Protein AF-A0A1W9NZI3-F1 (afdb_monomer_lite)

Foldseek 3Di:
DPPPLVVLLVLLCVLLDVLLVLVLVCLQPAAAEEEEQEAPQLCVVLLVVSVCVNNPPAEDEDAPPVLLVVLLVVCVVPVPVSVVVDPPLLNVQSPVDDPLRHGDLVNVLVSVVVSVVPDDPSHYYYYHDPPQALVRLVVVVVVLVVCVVVVHAYEYEYEDEDVVVSLQQLQQWWADPPPRDIDGQFDDDPVQWDADPVVRDIFGADPVPRHTTDRDPVSHPDPSSVVSNVRSVVNLVVNQVVQVPDPRLRYYYDYDYQKAFPVPDPDPCLQFDWTWDWDADPVRDIDIDIDFDWDDDPNTIITGTDSSNSSSVVSNRVSVSVD

Sequence (323 aa):
MVRPLQENVYSIKKKAGLAYKKLNLHLQTHRIFIFFLTKKMAGKSTYIQYLMETFPKKFINLSFGETVRNLQEEICLNKNKAVRKWSRELITDLEKSSVSNLLSLPSVKTIFKNLLVDLPPDKSVLFDGIPRKLNQIPLVIKKSHQLGNQGYRVIFLEIDVANEILDARLESRRICPKCGFTDNILTPVLENISFNNKTKEFYLVCPKCGIPLIRKMGDQLSPAIYKRRQEFEKIAKELKKRVCKEQSSKITYIRMRTDIPVNKFQENQESLNLITEYSKDKKGRISAKKKPQTATWQGKPVYSLNAPTATARIIQKLAATIF

InterPro domains:
  IPR027417 P-loop containing nucleoside triphosphate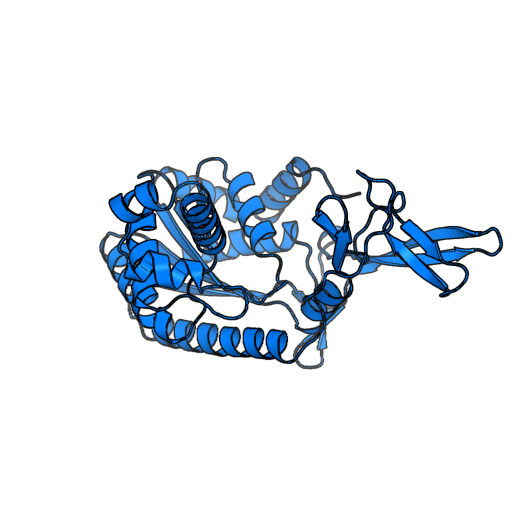 hydrolase [G3DSA:3.40.50.300] (33-272)
  IPR027417 P-loop containing nucleoside triphosphate hydrolase [SSF52540] (42-239)

Secondary structure (DSSP, 8-state):
----HHHHHHHHHHHHTHHHHHHHHHHHH--EEEEEEE-TTS-HHHHHHHHHHHSTTTEEEEEHHHHHHHHHHHHHH-HHHHHHHS-HHHHHHHHH--SSS---HHHHHHHHHHHHHT--TT-EEEEES---SGGGHHHHHHHHHHHHHTT-EEEEEEEE--HHHHHHHHHTEEE-TTT--EEETTS--GGGEEEETTTTEEEEB-TTT-SBPEE-TT-S--HHHHHHHHHHHHHHHHHHHHHHH---TTEEEEEEESEEEGGG--S-GGGBPEEEEEEE-TT--EEEEEEEPEEEETTEEEEEBPHHHHHHHHHHHHHHHH-

Radius of gyration: 21.4 Å; chains: 1; bounding box: 45×56×65 Å

Organism: NCBI:txid1968527

Structure (mmCIF, N/CA/C/O backbone):
data_AF-A0A1W9NZI3-F1
#
_entry.id   AF-A0A1W9NZI3-F1
#
loop_
_atom_site.group_PDB
_atom_site.id
_atom_site.type_symbol
_atom_site.label_atom_id
_atom_site.label_alt_id
_atom_site.label_comp_id
_atom_site.label_asym_id
_atom_site.label_entity_id
_atom_site.label_seq_id
_atom_site.pdbx_PDB_ins_code
_atom_site.Cartn_x
_atom_site.Cartn_y
_atom_site.Cartn_z
_atom_site.occupancy
_atom_site.B_iso_or_equiv
_atom_site.auth_seq_id
_atom_site.auth_comp_id
_atom_site.auth_asym_id
_atom_site.auth_atom_id
_atom_site.pdbx_PDB_model_num
ATOM 1 N N . MET A 1 1 ? 0.411 -9.920 -20.855 1.00 43.44 1 MET A N 1
ATOM 2 C CA . MET A 1 1 ? -0.922 -10.271 -20.332 1.00 43.44 1 MET A CA 1
ATOM 3 C C . MET A 1 1 ? -1.008 -9.897 -18.866 1.00 43.44 1 MET A C 1
ATOM 5 O O . MET A 1 1 ? -0.474 -10.603 -18.016 1.00 43.44 1 MET A O 1
ATOM 9 N N . VAL A 1 2 ? -1.618 -8.745 -18.591 1.00 51.03 2 VAL A N 1
ATOM 10 C CA . VAL A 1 2 ? -2.195 -8.453 -17.277 1.00 51.03 2 VAL A CA 1
ATOM 11 C C . VAL A 1 2 ? -3.415 -9.364 -17.175 1.00 51.03 2 VAL A C 1
ATOM 13 O O . VAL A 1 2 ? -4.283 -9.279 -18.039 1.00 51.03 2 VAL A O 1
ATOM 16 N N . ARG A 1 3 ? -3.457 -10.280 -16.201 1.00 61.00 3 ARG A N 1
ATOM 17 C CA . ARG A 1 3 ? -4.664 -11.090 -15.981 1.00 61.00 3 ARG A CA 1
ATOM 18 C C . ARG A 1 3 ? -5.839 -10.142 -15.701 1.00 61.00 3 ARG A C 1
ATOM 20 O O . ARG A 1 3 ? -5.639 -9.218 -14.901 1.00 61.00 3 ARG A O 1
ATOM 27 N N . PRO A 1 4 ? -7.020 -10.336 -16.314 1.00 78.38 4 PRO A N 1
ATOM 28 C CA . PRO A 1 4 ? -8.232 -9.608 -15.963 1.00 78.38 4 PRO A CA 1
ATOM 29 C C . PRO A 1 4 ? -8.424 -9.519 -14.444 1.00 78.38 4 PRO A C 1
ATOM 31 O O . PRO A 1 4 ? -8.116 -10.455 -13.704 1.00 78.38 4 PRO A O 1
ATOM 34 N N . LEU A 1 5 ? -8.942 -8.387 -13.957 1.00 84.44 5 LEU A N 1
ATOM 35 C CA . LEU A 1 5 ? -9.152 -8.147 -12.523 1.00 84.44 5 LEU A CA 1
ATOM 36 C C . LEU A 1 5 ? -9.918 -9.299 -11.846 1.00 84.44 5 LEU A C 1
ATOM 38 O O . LEU A 1 5 ? -9.555 -9.721 -10.749 1.00 84.44 5 LEU A O 1
ATOM 42 N N . GLN A 1 6 ? -10.913 -9.858 -12.536 1.00 88.38 6 GLN A N 1
ATOM 43 C CA . GLN A 1 6 ? -11.716 -10.987 -12.063 1.00 88.38 6 GLN A CA 1
ATOM 44 C C . GLN A 1 6 ? -10.891 -12.266 -11.846 1.00 88.38 6 GLN A C 1
ATOM 46 O O . GLN A 1 6 ? -11.046 -12.922 -10.816 1.00 88.38 6 GLN A O 1
ATOM 51 N N . GLU A 1 7 ? -9.959 -12.593 -12.747 1.00 89.31 7 GLU A N 1
ATOM 52 C CA . GLU A 1 7 ? -9.059 -13.743 -12.580 1.00 89.31 7 GLU A CA 1
ATOM 53 C C . GLU A 1 7 ? -8.136 -13.565 -11.372 1.00 89.31 7 GLU A C 1
ATOM 55 O O . GLU A 1 7 ? -7.900 -14.510 -10.614 1.00 89.31 7 GLU A O 1
ATOM 60 N N . ASN A 1 8 ? -7.637 -12.343 -11.151 1.00 92.94 8 ASN A N 1
ATOM 61 C CA . ASN A 1 8 ? -6.825 -12.038 -9.975 1.00 92.94 8 ASN A CA 1
ATOM 62 C C . ASN A 1 8 ? -7.635 -12.217 -8.688 1.00 92.94 8 ASN A C 1
ATOM 64 O O . ASN A 1 8 ? -7.145 -12.846 -7.754 1.00 92.94 8 ASN A O 1
ATOM 68 N N . VAL A 1 9 ? -8.881 -11.735 -8.647 1.00 95.69 9 VAL A N 1
ATOM 69 C CA . VAL A 1 9 ? -9.784 -11.916 -7.498 1.00 95.69 9 VAL A CA 1
ATOM 70 C C . VAL A 1 9 ? -10.069 -13.396 -7.241 1.00 95.69 9 VAL A C 1
ATOM 72 O O . VAL A 1 9 ? -9.985 -13.844 -6.096 1.00 95.69 9 VAL A O 1
ATOM 75 N N . TYR A 1 10 ? -10.353 -14.179 -8.283 1.00 95.19 10 TYR A N 1
ATOM 76 C CA . TYR A 1 10 ? -10.542 -15.624 -8.154 1.00 95.19 10 TYR A CA 1
ATOM 77 C C . TYR A 1 10 ? -9.288 -16.309 -7.585 1.00 95.19 10 TYR A C 1
ATOM 79 O O . TYR A 1 10 ? -9.371 -17.061 -6.610 1.00 95.19 10 TYR A O 1
ATOM 87 N N . SER A 1 11 ? -8.111 -15.986 -8.131 1.00 94.69 11 SER A N 1
ATOM 88 C CA . SER A 1 11 ? -6.819 -16.502 -7.662 1.00 94.69 11 SER A CA 1
ATOM 89 C C . SER A 1 11 ? -6.547 -16.139 -6.198 1.00 94.69 11 SER A C 1
ATOM 91 O O . SER A 1 11 ? -6.149 -17.002 -5.413 1.00 94.69 11 SER A O 1
ATOM 93 N N . ILE A 1 12 ? -6.838 -14.897 -5.789 1.00 97.31 12 ILE A N 1
ATOM 94 C CA . ILE A 1 12 ? -6.718 -14.442 -4.395 1.00 97.31 12 ILE A CA 1
ATOM 95 C C . ILE A 1 12 ? -7.600 -15.288 -3.477 1.00 97.31 12 ILE A C 1
ATOM 97 O O . ILE A 1 12 ? -7.102 -15.817 -2.483 1.00 97.31 12 ILE A O 1
ATOM 101 N N . LYS A 1 13 ? -8.889 -15.448 -3.808 1.00 97.56 13 LYS A N 1
ATOM 102 C CA . LYS A 1 13 ? -9.838 -16.238 -3.003 1.00 97.56 13 LYS A CA 1
ATOM 103 C C . LYS A 1 13 ? -9.376 -17.687 -2.864 1.00 97.56 13 LYS A C 1
ATOM 105 O O . LYS A 1 13 ? -9.366 -18.215 -1.752 1.00 97.56 13 LYS A O 1
ATOM 110 N N . LYS A 1 14 ? -8.930 -18.303 -3.965 1.00 96.38 14 LYS A N 1
ATOM 111 C CA . LYS A 1 14 ? -8.412 -19.679 -3.984 1.00 96.38 14 LYS A CA 1
ATOM 112 C C . LYS A 1 14 ? -7.184 -19.835 -3.084 1.00 96.38 14 LYS A C 1
ATOM 114 O O . LYS A 1 14 ? -7.168 -20.723 -2.239 1.00 96.38 14 LYS A O 1
ATOM 119 N N . LYS A 1 15 ? -6.188 -18.951 -3.214 1.00 95.56 15 LYS A N 1
ATOM 120 C CA . LYS A 1 15 ? -4.952 -18.992 -2.407 1.00 95.56 15 LYS A CA 1
ATOM 121 C C . LYS A 1 15 ? -5.196 -18.672 -0.929 1.00 95.56 15 LYS A C 1
ATOM 123 O O . LYS A 1 15 ? -4.549 -19.248 -0.060 1.00 95.56 15 LYS A O 1
ATOM 128 N N . ALA A 1 16 ? -6.122 -17.763 -0.624 1.00 97.12 16 ALA A N 1
ATOM 129 C CA . ALA A 1 16 ? -6.478 -17.429 0.754 1.00 97.12 16 ALA A CA 1
ATOM 130 C C . ALA A 1 16 ? -7.288 -18.545 1.441 1.00 97.12 16 ALA A C 1
ATOM 132 O O . ALA A 1 16 ? -7.194 -18.709 2.658 1.00 97.12 16 ALA A O 1
ATOM 133 N N . GLY A 1 17 ? -8.067 -19.322 0.682 1.00 97.44 17 GLY A N 1
ATOM 134 C CA . GLY A 1 17 ? -8.738 -20.531 1.157 1.00 97.44 17 GLY A CA 1
ATOM 135 C C . GLY A 1 17 ? -9.649 -20.284 2.363 1.00 97.44 17 GLY A C 1
ATOM 136 O O . GLY A 1 17 ? -10.523 -19.413 2.343 1.00 97.44 17 GLY A O 1
ATOM 137 N N . LEU A 1 18 ? -9.446 -21.048 3.441 1.00 97.88 18 LEU A N 1
ATOM 138 C CA . LEU A 1 18 ? -10.253 -20.942 4.663 1.00 97.88 18 LEU A CA 1
ATOM 139 C C . LEU A 1 18 ? -10.169 -19.550 5.311 1.00 97.88 18 LEU A C 1
ATOM 141 O O . LEU A 1 18 ? -11.161 -19.080 5.866 1.00 97.88 18 LEU A O 1
ATOM 145 N N . ALA A 1 19 ? -9.029 -18.862 5.198 1.00 98.31 19 ALA A N 1
ATOM 146 C CA . ALA A 1 19 ? -8.880 -17.511 5.732 1.00 98.31 19 ALA A CA 1
ATOM 147 C C . ALA A 1 19 ? -9.834 -16.518 5.055 1.00 98.31 19 ALA A C 1
ATOM 149 O O . ALA A 1 19 ? -10.440 -15.694 5.738 1.00 98.31 19 ALA A O 1
ATOM 150 N N . TYR A 1 20 ? -10.024 -16.635 3.733 1.00 98.31 20 TYR A N 1
ATOM 151 C CA . TYR A 1 20 ? -11.015 -15.836 3.009 1.00 98.31 20 TYR A CA 1
ATOM 152 C C . TYR A 1 20 ? -12.428 -16.114 3.524 1.00 98.31 20 TYR A C 1
ATOM 154 O O . TYR A 1 20 ? -13.147 -15.169 3.833 1.00 98.31 20 TYR A O 1
ATOM 162 N N . LYS A 1 21 ? -12.807 -17.390 3.675 1.00 98.06 21 LYS A N 1
ATOM 163 C CA . LYS A 1 21 ? -14.139 -17.775 4.172 1.00 98.06 21 LYS A CA 1
ATOM 164 C C . LYS A 1 21 ? -14.414 -17.198 5.566 1.00 98.06 21 LYS A C 1
ATOM 166 O O . LYS A 1 21 ? -15.439 -16.549 5.758 1.00 98.06 21 LYS A O 1
ATOM 171 N N . LYS A 1 22 ? -13.475 -17.373 6.506 1.00 97.88 22 LYS A N 1
ATOM 172 C CA . LYS A 1 22 ? -13.583 -16.850 7.879 1.00 97.88 22 LYS A CA 1
ATOM 173 C C . LYS A 1 22 ? -13.705 -15.327 7.899 1.00 97.88 22 LYS A C 1
ATOM 175 O O . LYS A 1 22 ? -14.618 -14.787 8.519 1.00 97.88 22 LYS A O 1
ATOM 180 N N . LEU A 1 23 ? -12.817 -14.632 7.184 1.00 97.62 23 LEU A N 1
ATOM 181 C CA . LEU A 1 23 ? -12.835 -13.172 7.139 1.00 97.62 23 LEU A CA 1
ATOM 182 C C . LEU A 1 23 ? -14.110 -12.644 6.464 1.00 97.62 23 LEU A C 1
ATOM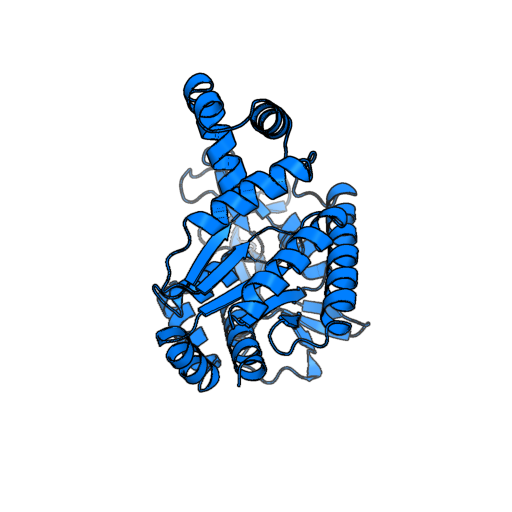 184 O O . LEU A 1 23 ? -14.714 -11.706 6.970 1.00 97.62 23 LEU A O 1
ATOM 188 N N . ASN A 1 24 ? -14.560 -13.268 5.371 1.00 97.00 24 ASN A N 1
ATOM 189 C CA . ASN A 1 24 ? -15.781 -12.872 4.668 1.00 97.00 24 ASN A CA 1
ATOM 190 C C . ASN A 1 24 ? -17.029 -12.996 5.550 1.00 97.00 24 ASN A C 1
ATOM 192 O O . ASN A 1 24 ? -17.894 -12.125 5.486 1.00 97.00 24 ASN A O 1
ATOM 196 N N . LEU A 1 25 ? -17.118 -14.058 6.362 1.00 96.50 25 LEU A N 1
ATOM 197 C CA . LEU A 1 25 ? -18.209 -14.253 7.318 1.00 96.50 25 LEU A CA 1
ATOM 198 C C . LEU A 1 25 ? -18.174 -13.191 8.423 1.00 96.50 25 LEU A C 1
ATOM 200 O O . LEU A 1 25 ? -19.188 -12.568 8.714 1.00 96.50 25 LEU A O 1
ATOM 204 N N . HIS A 1 26 ? -16.999 -12.926 8.993 1.00 95.75 26 HIS A N 1
ATOM 205 C CA . HIS A 1 26 ? -16.851 -11.910 10.035 1.00 95.75 26 HIS A CA 1
ATOM 206 C C . HIS A 1 26 ? -17.208 -10.504 9.546 1.00 95.75 26 HIS A C 1
ATOM 208 O O . HIS A 1 26 ? -17.913 -9.783 10.242 1.00 95.75 26 HIS A O 1
ATOM 214 N N . LEU A 1 27 ? -16.828 -10.145 8.316 1.00 96.38 27 LEU A N 1
ATOM 215 C CA . LEU A 1 27 ? -17.190 -8.867 7.688 1.00 96.38 27 LEU A CA 1
ATOM 216 C C . LEU A 1 27 ? -18.695 -8.723 7.371 1.00 96.38 27 LEU A C 1
ATOM 218 O O . LEU A 1 27 ? -19.112 -7.680 6.867 1.00 96.38 27 LEU A O 1
ATOM 222 N N . GLN A 1 28 ? -19.528 -9.745 7.609 1.00 94.38 28 GLN A N 1
ATOM 223 C CA . GLN A 1 28 ? -20.987 -9.595 7.531 1.00 94.38 28 GLN A CA 1
ATOM 224 C C . GLN A 1 28 ? -21.559 -8.880 8.754 1.00 94.38 28 GLN A C 1
ATOM 226 O O . GLN A 1 28 ? -22.520 -8.135 8.616 1.00 94.38 28 GLN A O 1
ATOM 231 N N . THR A 1 29 ? -20.967 -9.101 9.928 1.00 92.62 29 THR A N 1
ATOM 232 C CA . THR A 1 29 ? -21.515 -8.658 11.221 1.00 92.62 29 THR A CA 1
ATOM 233 C C . THR A 1 29 ? -20.556 -7.781 12.017 1.00 92.62 29 THR A C 1
ATOM 235 O O . THR A 1 29 ? -20.956 -7.167 13.000 1.00 92.62 29 THR A O 1
ATOM 238 N N . HIS A 1 30 ? -19.292 -7.699 11.603 1.00 94.44 30 HIS A N 1
ATOM 239 C CA . HIS A 1 30 ? -18.250 -6.966 12.307 1.00 94.44 30 HIS A CA 1
ATOM 240 C C . HIS A 1 30 ? -17.502 -6.023 11.373 1.00 94.44 30 HIS A C 1
ATOM 242 O O . HIS A 1 30 ? -17.302 -6.288 10.185 1.00 94.44 30 HIS A O 1
ATOM 248 N N . ARG A 1 31 ? -17.019 -4.928 11.959 1.00 94.31 31 ARG A N 1
ATOM 249 C CA . ARG A 1 31 ? -16.188 -3.939 11.279 1.00 94.31 31 ARG A CA 1
ATOM 250 C C . ARG A 1 31 ? -14.761 -4.014 11.773 1.00 94.31 31 ARG A C 1
ATOM 252 O O . ARG A 1 31 ? -14.505 -4.129 12.974 1.00 94.31 31 ARG A O 1
ATOM 259 N N . ILE A 1 32 ? -13.841 -3.850 10.836 1.00 96.81 32 ILE A N 1
ATOM 260 C CA . ILE A 1 32 ? -12.419 -3.723 11.120 1.00 96.81 32 ILE A CA 1
ATOM 261 C C . ILE A 1 32 ? -11.869 -2.441 10.498 1.00 96.81 32 ILE A C 1
ATOM 263 O O . ILE A 1 32 ? -12.327 -1.976 9.452 1.00 96.81 32 ILE A O 1
ATOM 267 N N . PHE A 1 33 ? -10.870 -1.869 11.155 1.00 97.31 33 PHE A N 1
ATOM 268 C CA . PHE A 1 33 ? -10.214 -0.634 10.750 1.00 97.31 33 PHE A CA 1
ATOM 269 C C . PHE A 1 33 ? -8.746 -0.935 10.476 1.00 97.31 33 PHE A C 1
ATOM 271 O O . PHE A 1 33 ? -8.029 -1.353 11.379 1.00 97.31 33 PHE A O 1
ATOM 278 N N . ILE A 1 34 ? -8.289 -0.746 9.239 1.00 97.81 34 ILE A N 1
ATOM 279 C CA . ILE A 1 34 ? -6.939 -1.125 8.817 1.00 97.81 34 ILE A CA 1
ATOM 280 C C . ILE A 1 34 ? -6.163 0.110 8.365 1.00 97.81 34 ILE A C 1
ATOM 282 O O . ILE A 1 34 ? -6.475 0.706 7.338 1.00 97.81 34 ILE A O 1
ATOM 286 N N . PHE A 1 35 ? -5.107 0.468 9.088 1.00 97.31 35 PHE A N 1
ATOM 287 C CA . PHE A 1 35 ? -4.132 1.473 8.671 1.00 97.31 35 PHE A CA 1
ATOM 288 C C . PHE A 1 35 ? -3.057 0.830 7.801 1.00 97.31 35 PHE A C 1
ATOM 290 O O . PHE A 1 35 ? -2.222 0.072 8.292 1.00 97.31 35 PHE A O 1
ATOM 297 N N . PHE A 1 36 ? -3.049 1.147 6.506 1.00 96.69 36 PHE A N 1
ATOM 298 C CA . PHE A 1 36 ? -2.020 0.639 5.601 1.00 96.69 36 PHE A CA 1
ATOM 299 C C . PHE A 1 36 ? -0.739 1.464 5.694 1.00 96.69 36 PHE A C 1
ATOM 301 O O . PHE A 1 36 ? -0.698 2.633 5.284 1.00 96.69 36 PHE A O 1
ATOM 308 N N . LEU A 1 37 ? 0.332 0.809 6.126 1.00 95.81 37 LEU A N 1
ATOM 309 C CA . LEU A 1 37 ? 1.670 1.364 6.254 1.00 95.81 37 LEU A CA 1
ATOM 310 C C . LEU A 1 37 ? 2.553 0.767 5.156 1.00 95.81 37 LEU A C 1
ATOM 312 O O . LEU A 1 37 ? 2.858 -0.420 5.154 1.00 95.81 37 LEU A O 1
ATOM 316 N N . THR A 1 38 ? 2.967 1.580 4.188 1.00 92.88 38 THR A N 1
ATOM 317 C CA . THR A 1 38 ? 3.803 1.099 3.082 1.00 92.88 38 THR A CA 1
ATOM 318 C C . THR A 1 38 ? 4.844 2.136 2.683 1.00 92.88 38 THR A C 1
ATOM 320 O O . THR A 1 38 ? 4.516 3.323 2.582 1.00 92.88 38 THR A O 1
ATOM 323 N N . LYS A 1 39 ? 6.052 1.697 2.321 1.00 91.31 39 LYS A N 1
ATOM 324 C CA . LYS A 1 39 ? 7.037 2.557 1.644 1.00 91.31 39 LYS A CA 1
ATOM 325 C C . LYS A 1 39 ? 6.493 3.070 0.298 1.00 91.31 39 LYS A C 1
ATOM 327 O O . LYS A 1 39 ? 5.655 2.429 -0.345 1.00 91.31 39 LYS A O 1
ATOM 332 N N . LYS A 1 40 ? 6.997 4.220 -0.177 1.00 85.62 40 LYS A N 1
ATOM 333 C CA . LYS A 1 40 ? 6.715 4.718 -1.543 1.00 85.62 40 LYS A CA 1
ATOM 334 C C . LYS A 1 40 ? 7.090 3.618 -2.559 1.00 85.62 40 LYS A C 1
ATOM 336 O O . LYS A 1 40 ? 8.161 3.038 -2.432 1.00 85.62 40 LYS A O 1
ATOM 341 N N . MET A 1 41 ? 6.231 3.370 -3.556 1.00 86.38 41 MET A N 1
ATOM 342 C CA . MET A 1 41 ? 6.351 2.316 -4.597 1.00 86.38 41 MET A CA 1
ATOM 343 C C . MET A 1 41 ? 6.064 0.863 -4.168 1.00 86.38 41 MET A C 1
ATOM 345 O O . MET A 1 41 ? 6.195 -0.061 -4.973 1.00 86.38 41 MET A O 1
ATOM 349 N N . ALA A 1 42 ? 5.578 0.630 -2.946 1.00 89.81 42 ALA A N 1
ATOM 350 C CA . ALA A 1 42 ? 5.263 -0.724 -2.479 1.00 89.81 42 ALA A CA 1
ATOM 351 C C . ALA A 1 42 ? 4.023 -1.372 -3.134 1.00 89.81 42 ALA A C 1
ATOM 353 O O . ALA A 1 42 ? 3.829 -2.576 -2.987 1.00 89.81 42 ALA A O 1
ATOM 354 N N . GLY A 1 43 ? 3.205 -0.614 -3.878 1.00 86.25 43 GLY A N 1
ATOM 355 C CA . GLY A 1 43 ? 1.984 -1.131 -4.520 1.00 86.25 43 GLY A CA 1
ATOM 356 C C . GLY A 1 43 ? 0.726 -1.036 -3.650 1.00 86.25 43 GLY A C 1
ATOM 357 O O . GLY A 1 43 ? -0.220 -1.789 -3.841 1.00 86.25 43 GLY A O 1
ATOM 358 N N . LYS A 1 44 ? 0.700 -0.104 -2.691 1.00 91.12 44 LYS A N 1
ATOM 359 C CA . LYS A 1 44 ? -0.402 0.087 -1.738 1.00 91.12 44 LYS A CA 1
ATOM 360 C C . LYS A 1 44 ? -1.799 0.095 -2.369 1.00 91.12 44 LYS A C 1
ATOM 362 O O . LYS A 1 44 ? -2.654 -0.674 -1.943 1.00 91.12 44 LYS A O 1
ATOM 367 N N . SER A 1 45 ? -2.017 0.949 -3.370 1.00 90.19 45 SER A N 1
ATOM 368 C CA . SER A 1 45 ? -3.319 1.091 -4.034 1.00 90.19 45 SER A CA 1
ATOM 369 C C . SER A 1 45 ? -3.778 -0.220 -4.671 1.00 90.19 45 SER A C 1
ATOM 371 O O . SER A 1 45 ? -4.958 -0.534 -4.623 1.00 90.19 45 SER A O 1
ATOM 373 N N . THR A 1 46 ? -2.843 -1.024 -5.185 1.00 91.88 46 THR A N 1
ATOM 374 C CA . THR A 1 46 ? -3.129 -2.347 -5.747 1.00 91.88 46 THR A CA 1
ATOM 375 C C . THR A 1 46 ? -3.654 -3.311 -4.685 1.00 91.88 46 THR A C 1
ATOM 377 O O . THR A 1 46 ? -4.652 -3.981 -4.921 1.00 91.88 46 THR A O 1
ATOM 380 N N . TYR A 1 47 ? -3.040 -3.362 -3.497 1.00 95.19 47 TYR A N 1
ATOM 381 C CA . TYR A 1 47 ? -3.527 -4.221 -2.407 1.00 95.19 47 TYR A CA 1
ATOM 382 C C . TYR A 1 47 ? -4.897 -3.780 -1.889 1.00 95.19 47 TYR A C 1
ATOM 384 O O . TYR A 1 47 ? -5.756 -4.620 -1.638 1.00 95.19 47 TYR A O 1
ATOM 392 N N . ILE A 1 48 ? -5.108 -2.468 -1.753 1.00 95.75 48 ILE A N 1
ATOM 393 C CA . ILE A 1 48 ? -6.398 -1.902 -1.343 1.00 95.75 48 ILE A CA 1
ATOM 394 C C . ILE A 1 48 ? -7.482 -2.264 -2.360 1.00 95.75 48 ILE A C 1
ATOM 396 O O . ILE A 1 48 ? -8.523 -2.785 -1.967 1.00 95.75 48 ILE A O 1
ATOM 400 N N . GLN A 1 49 ? -7.216 -2.059 -3.653 1.00 95.50 49 GLN A N 1
ATOM 401 C CA . GLN A 1 49 ? -8.142 -2.420 -4.722 1.00 95.50 49 GLN A CA 1
ATOM 402 C C . GLN A 1 49 ? -8.465 -3.913 -4.672 1.00 95.50 49 GLN A C 1
ATOM 404 O O . GLN A 1 49 ? -9.630 -4.282 -4.606 1.00 95.50 49 GLN A O 1
ATOM 409 N N . TYR A 1 50 ? -7.456 -4.784 -4.614 1.00 97.00 50 TYR A N 1
ATOM 410 C CA . TYR A 1 50 ? -7.706 -6.219 -4.545 1.00 97.00 50 TYR A CA 1
ATOM 411 C C . TYR A 1 50 ? -8.498 -6.643 -3.311 1.00 97.00 50 TYR A C 1
ATOM 413 O O . TYR A 1 50 ? -9.335 -7.533 -3.431 1.00 97.00 50 TYR A O 1
ATOM 421 N N . LEU A 1 51 ? -8.297 -6.024 -2.146 1.00 96.94 51 LEU A N 1
ATOM 422 C CA . LEU A 1 51 ? -9.130 -6.302 -0.974 1.00 96.94 51 LEU A CA 1
ATOM 423 C C . LEU A 1 51 ? -10.580 -5.860 -1.185 1.00 96.94 51 LEU A C 1
ATOM 425 O O . LEU A 1 51 ? -11.488 -6.635 -0.895 1.00 96.94 51 LEU A O 1
ATOM 429 N N . MET A 1 52 ? -10.802 -4.658 -1.716 1.00 96.56 52 MET A N 1
ATOM 430 C CA . MET A 1 52 ? -12.150 -4.151 -1.993 1.00 96.56 52 MET A CA 1
ATOM 431 C C . MET A 1 52 ? -12.895 -5.018 -3.017 1.00 96.56 52 MET A C 1
ATOM 433 O O . MET A 1 52 ? -14.071 -5.308 -2.826 1.00 96.56 52 MET A O 1
ATOM 437 N N . GLU A 1 53 ? -12.203 -5.488 -4.054 1.00 96.75 53 GLU A N 1
ATOM 438 C CA . GLU A 1 53 ? -12.766 -6.364 -5.091 1.00 96.75 53 GLU A CA 1
ATOM 439 C C . GLU A 1 53 ? -12.952 -7.810 -4.602 1.00 96.75 53 GLU A C 1
ATOM 441 O O . GLU A 1 53 ? -13.886 -8.512 -4.989 1.00 96.75 53 GLU A O 1
ATOM 446 N N . THR A 1 54 ? -12.077 -8.281 -3.708 1.00 97.62 54 THR A N 1
ATOM 447 C CA . THR A 1 54 ? -12.196 -9.618 -3.105 1.00 97.62 54 THR A CA 1
ATOM 448 C C . THR A 1 54 ? -13.361 -9.696 -2.118 1.00 97.62 54 THR A C 1
ATOM 450 O O . THR A 1 54 ? -14.022 -10.739 -2.044 1.00 97.62 54 THR A O 1
ATOM 453 N N . PHE A 1 55 ? -13.646 -8.596 -1.412 1.00 96.81 55 PHE A N 1
ATOM 454 C CA . PHE A 1 55 ? -14.775 -8.443 -0.489 1.00 96.81 55 PHE A CA 1
ATOM 455 C C . PHE A 1 55 ? -15.683 -7.274 -0.920 1.00 96.81 55 PHE A C 1
ATOM 457 O O . PHE A 1 55 ? -15.696 -6.223 -0.262 1.00 96.81 55 PHE A O 1
ATOM 464 N N . PRO A 1 56 ? -16.458 -7.436 -2.012 1.00 94.31 56 PRO A N 1
ATOM 465 C CA . PRO A 1 56 ? -17.278 -6.364 -2.561 1.00 94.31 56 PRO A CA 1
ATOM 466 C C . PRO A 1 56 ? -18.203 -5.752 -1.513 1.00 94.31 56 PRO A C 1
ATOM 468 O O . PRO A 1 56 ? -18.832 -6.463 -0.729 1.00 94.31 56 PRO A O 1
ATOM 471 N N . LYS A 1 57 ? -18.297 -4.419 -1.513 1.00 92.88 57 LYS A N 1
ATOM 472 C CA . LYS A 1 57 ? -19.141 -3.615 -0.607 1.00 92.88 57 LYS A CA 1
ATOM 473 C C . LYS A 1 57 ? -18.786 -3.698 0.889 1.00 92.88 57 LYS A C 1
ATOM 475 O O . LYS A 1 57 ? -19.405 -2.979 1.665 1.00 92.88 57 LYS A O 1
ATOM 480 N N . LYS A 1 58 ? -17.787 -4.491 1.305 1.00 96.31 58 LYS A N 1
ATOM 481 C CA . LYS A 1 58 ? -17.395 -4.640 2.724 1.00 96.31 58 LYS A CA 1
ATOM 482 C C . LYS A 1 58 ? -16.376 -3.624 3.212 1.00 96.31 58 LYS A C 1
ATOM 484 O O . LYS A 1 58 ? -16.349 -3.314 4.401 1.00 96.31 58 LYS A O 1
ATOM 489 N N . PHE A 1 59 ? -15.553 -3.105 2.307 1.00 96.62 59 PHE A N 1
ATOM 490 C CA . PHE A 1 59 ? -14.538 -2.107 2.619 1.00 96.62 59 PHE A CA 1
ATOM 491 C C . PHE A 1 59 ? -14.818 -0.778 1.929 1.00 96.62 59 PHE A C 1
ATOM 493 O O . PHE A 1 59 ? -15.289 -0.738 0.792 1.00 96.62 59 PHE A O 1
ATOM 500 N N . ILE A 1 60 ? -14.444 0.303 2.605 1.00 95.44 60 ILE A N 1
ATOM 501 C CA . ILE A 1 60 ? -14.217 1.614 1.999 1.00 95.44 60 ILE A CA 1
ATOM 502 C C . ILE A 1 60 ? -12.755 2.005 2.159 1.00 95.44 60 ILE A C 1
ATOM 504 O O . ILE A 1 60 ? -12.132 1.721 3.183 1.00 95.44 60 ILE A O 1
ATOM 508 N N . ASN A 1 61 ? -12.210 2.667 1.143 1.00 95.62 61 ASN A N 1
ATOM 509 C CA . ASN A 1 61 ? -10.884 3.258 1.205 1.00 95.62 61 ASN A CA 1
ATOM 510 C C . ASN A 1 61 ? -10.998 4.737 1.573 1.00 95.62 61 ASN A C 1
ATOM 512 O O . ASN A 1 61 ? -11.554 5.522 0.811 1.00 95.62 61 ASN A O 1
ATOM 516 N N . LEU A 1 62 ? -10.430 5.120 2.711 1.00 94.56 62 LEU A N 1
ATOM 517 C CA . LEU A 1 62 ? -10.227 6.517 3.068 1.00 94.56 62 LEU A CA 1
ATOM 518 C C . LEU A 1 62 ? -8.815 6.936 2.668 1.00 94.56 62 LEU A C 1
ATOM 520 O O . LEU A 1 62 ? -7.876 6.843 3.466 1.00 94.56 62 LEU A O 1
ATOM 524 N N . SER A 1 63 ? -8.664 7.407 1.427 1.00 92.31 63 SER A N 1
ATOM 525 C CA . SER A 1 63 ? -7.395 7.957 0.954 1.00 92.31 63 SER A CA 1
ATOM 526 C C . SER A 1 63 ? -7.249 9.418 1.352 1.00 92.31 63 SER A C 1
ATOM 528 O O . SER A 1 63 ? -7.853 10.325 0.778 1.00 92.31 63 SER A O 1
ATOM 530 N N . PHE A 1 64 ? -6.373 9.659 2.324 1.00 90.69 64 PHE A N 1
ATOM 531 C CA . PHE A 1 64 ? -6.040 10.998 2.792 1.00 90.69 64 PHE A CA 1
ATOM 532 C C . PHE A 1 64 ? -5.410 11.840 1.674 1.00 90.69 64 PHE A C 1
ATOM 534 O O . PHE A 1 64 ? -5.667 13.032 1.560 1.00 90.69 64 PHE A O 1
ATOM 541 N N . GLY A 1 65 ? -4.595 11.215 0.817 1.00 88.25 65 GLY A N 1
ATOM 542 C CA . GLY A 1 65 ? -3.963 11.904 -0.309 1.00 88.25 65 GLY A CA 1
ATOM 543 C C . GLY A 1 65 ? -4.959 12.345 -1.380 1.00 88.25 65 GLY A C 1
ATOM 544 O O . GLY A 1 65 ? -4.803 13.422 -1.940 1.00 88.25 65 GLY A O 1
ATOM 545 N N . GLU A 1 66 ? -5.969 11.525 -1.660 1.00 89.44 66 GLU A N 1
ATOM 546 C CA . GLU A 1 66 ? -7.051 11.878 -2.582 1.00 89.44 66 GLU A CA 1
ATOM 547 C C . GLU A 1 66 ? -7.960 12.950 -1.993 1.00 89.44 66 GLU A C 1
ATOM 549 O O . GLU A 1 66 ? -8.209 13.949 -2.651 1.00 89.44 66 GLU A O 1
ATOM 554 N N . THR A 1 67 ? -8.326 12.813 -0.716 1.00 90.81 67 THR A N 1
ATOM 555 C CA . THR A 1 67 ? -9.113 13.824 0.006 1.00 90.81 67 THR A CA 1
ATOM 556 C C . THR A 1 67 ? -8.458 15.202 -0.075 1.00 90.81 67 THR A C 1
ATOM 558 O O . THR A 1 67 ? -9.118 16.179 -0.403 1.00 90.81 67 THR A O 1
ATOM 561 N N . VAL A 1 68 ? -7.147 15.286 0.178 1.00 91.00 68 VAL A N 1
ATOM 562 C CA . VAL A 1 68 ? -6.406 16.552 0.085 1.00 91.00 68 VAL A CA 1
ATOM 563 C C . VAL A 1 68 ? -6.448 17.129 -1.330 1.00 91.00 68 VAL A C 1
ATOM 565 O O . VAL A 1 68 ? -6.696 18.320 -1.468 1.00 91.00 68 VAL A O 1
ATOM 568 N N . ARG A 1 69 ? -6.258 16.308 -2.371 1.00 89.75 69 ARG A N 1
ATOM 569 C CA . ARG A 1 69 ? -6.320 16.779 -3.765 1.00 89.75 69 ARG A CA 1
ATOM 570 C C . ARG A 1 69 ? -7.708 17.283 -4.141 1.00 89.75 69 ARG A C 1
ATOM 572 O O . ARG A 1 69 ? -7.809 18.372 -4.684 1.00 89.75 69 ARG A O 1
ATOM 579 N N . ASN A 1 70 ? -8.758 16.552 -3.777 1.00 90.25 70 ASN A N 1
ATOM 580 C CA . ASN A 1 70 ? -10.135 16.955 -4.063 1.00 90.25 70 ASN A CA 1
ATOM 581 C C . ASN A 1 70 ? -10.479 18.277 -3.359 1.00 90.25 70 ASN A C 1
ATOM 583 O O . ASN A 1 70 ? -11.137 19.133 -3.939 1.00 90.25 70 ASN A O 1
ATOM 587 N N . LEU A 1 71 ? -9.992 18.474 -2.127 1.00 90.62 71 LEU A N 1
ATOM 588 C CA . LEU A 1 71 ? -10.141 19.747 -1.418 1.00 90.62 71 LEU A CA 1
ATOM 589 C C . LEU A 1 71 ? -9.352 20.880 -2.088 1.00 90.62 71 LEU A C 1
ATOM 591 O O . LEU A 1 71 ? -9.861 21.992 -2.181 1.00 90.62 71 LEU A O 1
ATOM 595 N N . GLN A 1 72 ? -8.131 20.620 -2.563 1.00 90.62 72 GLN A N 1
ATOM 596 C CA . GLN A 1 72 ? -7.351 21.605 -3.322 1.00 90.62 72 GLN A CA 1
ATOM 597 C C . GLN A 1 72 ? -8.065 21.999 -4.624 1.00 90.62 72 GLN A C 1
ATOM 599 O O . GLN A 1 72 ? -8.167 23.184 -4.922 1.00 90.62 72 GLN A O 1
ATOM 604 N N . GLU A 1 73 ? -8.619 21.032 -5.357 1.00 90.38 73 GLU A N 1
ATOM 605 C CA . GLU A 1 73 ? -9.419 21.278 -6.562 1.00 90.38 73 GLU A CA 1
ATOM 606 C C . GLU A 1 73 ? -10.696 22.078 -6.250 1.00 90.38 73 GLU A C 1
ATOM 608 O O . GLU A 1 73 ? -10.990 23.049 -6.945 1.00 90.38 73 GLU A O 1
ATOM 613 N N . GLU A 1 74 ? -11.416 21.750 -5.168 1.00 88.75 74 GLU A N 1
ATOM 614 C CA . GLU A 1 74 ? -12.589 22.512 -4.702 1.00 88.75 74 GLU A CA 1
ATOM 615 C C . GLU A 1 74 ? -12.230 23.978 -4.402 1.00 88.75 74 GLU A C 1
ATOM 617 O O . GLU A 1 74 ? -12.962 24.890 -4.793 1.00 88.75 74 GLU A O 1
ATOM 622 N N . ILE A 1 75 ? -11.083 24.214 -3.753 1.00 89.25 75 ILE A N 1
ATOM 623 C CA . ILE A 1 75 ? -10.574 25.561 -3.456 1.00 89.25 75 ILE A CA 1
ATOM 624 C C . ILE A 1 75 ? -10.238 26.318 -4.747 1.00 89.25 75 ILE A C 1
ATOM 626 O O . ILE A 1 75 ? -10.603 27.488 -4.865 1.00 89.25 75 ILE A O 1
ATOM 630 N N . CYS A 1 76 ? -9.585 25.667 -5.715 1.00 88.19 76 CYS A N 1
ATOM 631 C CA . CYS A 1 76 ? -9.258 26.274 -7.007 1.00 88.19 76 CYS A CA 1
ATOM 632 C C . CYS A 1 76 ? -10.510 26.656 -7.808 1.00 88.19 76 CYS A C 1
ATOM 634 O O . CYS A 1 76 ? -10.522 27.705 -8.446 1.00 88.19 76 CYS A O 1
ATOM 636 N N . LEU A 1 77 ? -11.559 25.828 -7.768 1.00 91.00 77 LEU A N 1
ATOM 637 C CA . LEU A 1 77 ? -12.804 26.074 -8.499 1.00 91.00 77 LEU A CA 1
ATOM 638 C C . LEU A 1 77 ? -13.681 27.141 -7.834 1.00 91.00 77 LEU A C 1
ATOM 640 O O . LEU A 1 77 ? -14.277 27.964 -8.525 1.00 91.00 77 LEU A O 1
ATOM 644 N N . ASN A 1 78 ? -13.810 27.122 -6.502 1.00 89.81 78 ASN A N 1
ATOM 645 C CA . ASN A 1 78 ? -14.636 28.088 -5.778 1.00 89.81 78 ASN A CA 1
ATOM 646 C C . ASN A 1 78 ? -14.162 28.296 -4.332 1.00 89.81 78 ASN A C 1
ATOM 648 O O . ASN A 1 78 ? -14.720 27.755 -3.369 1.00 89.81 78 ASN A O 1
ATOM 652 N N . LYS A 1 79 ? -13.163 29.167 -4.172 1.00 86.19 79 LYS A N 1
ATOM 653 C CA . LYS A 1 79 ? -12.584 29.516 -2.868 1.00 86.19 79 LYS A CA 1
ATOM 654 C C . LYS A 1 79 ? -13.622 30.033 -1.863 1.00 86.19 79 LYS A C 1
ATOM 656 O O . LYS A 1 79 ? -13.576 29.652 -0.697 1.00 86.19 79 LYS A O 1
ATOM 661 N N . ASN A 1 80 ? -14.599 30.832 -2.298 1.00 85.88 80 ASN A N 1
ATOM 662 C CA . ASN A 1 80 ? -15.636 31.379 -1.412 1.00 85.88 80 ASN A CA 1
ATOM 663 C C . ASN A 1 80 ? -16.528 30.284 -0.813 1.00 85.88 80 ASN A C 1
ATOM 665 O O . ASN A 1 80 ? -16.855 30.331 0.374 1.00 85.88 80 ASN A O 1
ATOM 669 N N . LYS A 1 81 ? -16.888 29.271 -1.608 1.00 85.44 81 LYS A N 1
ATOM 670 C CA . LYS A 1 81 ? -17.621 28.096 -1.121 1.00 85.44 81 LYS A CA 1
ATOM 671 C C . LYS A 1 81 ? -16.778 27.285 -0.135 1.00 85.44 81 LYS A C 1
ATOM 673 O O . LYS A 1 81 ? -17.289 26.895 0.913 1.00 85.44 81 LYS A O 1
ATOM 678 N N . ALA A 1 82 ? -15.490 27.095 -0.426 1.00 80.19 82 ALA A N 1
ATOM 679 C CA . ALA A 1 82 ? -14.581 26.368 0.457 1.00 80.19 82 ALA A CA 1
ATOM 680 C C . ALA A 1 82 ? -14.417 27.059 1.824 1.00 80.19 82 ALA A C 1
ATOM 682 O O . ALA A 1 82 ? -14.496 26.383 2.845 1.00 80.19 82 ALA A O 1
ATOM 683 N N . VAL A 1 83 ? -14.277 28.392 1.868 1.00 83.69 83 VAL A N 1
ATOM 684 C CA . VAL A 1 83 ? -14.157 29.177 3.121 1.00 83.69 83 VAL A CA 1
ATOM 685 C C . VAL A 1 83 ? -15.412 29.087 3.997 1.00 83.69 83 VAL A C 1
ATOM 687 O O . VAL A 1 83 ? -15.313 29.180 5.216 1.00 83.69 83 VAL A O 1
ATOM 690 N N . ARG A 1 84 ? -16.598 28.866 3.413 1.00 85.06 84 ARG A N 1
ATOM 691 C CA . ARG A 1 84 ? -17.827 28.630 4.195 1.00 85.06 84 ARG A CA 1
ATOM 692 C C . ARG A 1 84 ? -17.829 27.272 4.900 1.00 85.06 84 ARG A C 1
ATOM 694 O O . ARG A 1 84 ? -18.493 27.120 5.917 1.00 85.06 84 ARG A O 1
ATOM 701 N N . LYS A 1 85 ? -17.117 26.286 4.350 1.00 86.31 85 LYS A N 1
ATOM 702 C CA . LYS A 1 85 ? -17.076 24.904 4.853 1.00 86.31 85 LYS A CA 1
ATOM 703 C C . LYS A 1 85 ? -15.846 24.623 5.721 1.00 86.31 85 LYS A C 1
ATOM 705 O O . LYS A 1 85 ? -15.907 23.799 6.630 1.00 86.31 85 LYS A O 1
ATOM 710 N N . TRP A 1 86 ? -14.732 25.289 5.438 1.00 89.31 86 TRP A N 1
ATOM 711 C CA . TRP A 1 86 ? -13.415 25.012 6.002 1.00 89.31 86 TRP A CA 1
ATOM 712 C C . TRP A 1 86 ? -12.772 26.283 6.555 1.00 89.31 86 TRP A C 1
ATOM 714 O O . TRP A 1 86 ? -12.959 27.370 6.014 1.00 89.31 86 TRP A O 1
ATOM 724 N N . SER A 1 87 ? -11.968 26.149 7.614 1.00 89.81 87 SER A N 1
ATOM 725 C CA . SER A 1 87 ? -11.289 27.304 8.210 1.00 89.81 87 SER A CA 1
ATOM 726 C C . SER A 1 87 ? -10.251 27.913 7.258 1.00 89.81 87 SER A C 1
ATOM 728 O O . SER A 1 87 ? -9.670 27.222 6.412 1.00 89.81 87 SER A O 1
ATOM 730 N N . ARG A 1 88 ? -9.984 29.216 7.410 1.00 88.75 88 ARG A N 1
ATOM 731 C CA . ARG A 1 88 ? -9.000 29.934 6.582 1.00 88.75 88 ARG A CA 1
ATOM 732 C C . ARG A 1 88 ? -7.589 29.367 6.747 1.00 88.75 88 ARG A C 1
ATOM 734 O O . ARG A 1 88 ? -6.834 29.324 5.776 1.00 88.75 88 ARG A O 1
ATOM 741 N N . GLU A 1 89 ? -7.243 28.890 7.942 1.00 91.12 89 GLU A N 1
ATOM 742 C CA . GLU A 1 89 ? -5.944 28.271 8.224 1.00 91.12 89 GLU A CA 1
ATOM 743 C C . GLU A 1 89 ? -5.784 26.964 7.448 1.00 91.12 89 GLU A C 1
ATOM 745 O O . GLU A 1 89 ? -4.739 26.739 6.840 1.00 91.12 89 GLU A O 1
ATOM 750 N N . LEU A 1 90 ? -6.830 26.128 7.416 1.00 91.44 90 LEU A N 1
ATOM 751 C CA . LEU A 1 90 ? -6.821 24.882 6.653 1.00 91.44 90 LEU A CA 1
ATOM 752 C C . LEU A 1 90 ? -6.687 25.155 5.152 1.00 91.44 90 LEU A C 1
ATOM 754 O O . LEU A 1 90 ? -5.893 24.496 4.489 1.00 91.44 90 LEU A O 1
ATOM 758 N N . ILE A 1 91 ? -7.425 26.133 4.622 1.00 90.25 91 ILE A N 1
ATOM 759 C CA . ILE A 1 91 ? -7.339 26.520 3.205 1.00 90.25 91 ILE A CA 1
ATOM 760 C C . ILE A 1 91 ? -5.930 27.003 2.863 1.00 90.25 91 ILE A C 1
ATOM 762 O O . ILE A 1 91 ? -5.340 26.528 1.898 1.00 90.25 91 ILE A O 1
ATOM 766 N N . THR A 1 92 ? -5.354 27.870 3.696 1.00 91.50 92 THR A N 1
ATOM 767 C CA . THR A 1 92 ? -3.985 28.373 3.502 1.00 91.50 92 THR A CA 1
ATOM 768 C C . THR A 1 92 ? -2.956 27.239 3.530 1.00 91.50 92 THR A C 1
ATOM 770 O O . THR A 1 92 ? -2.025 27.215 2.725 1.00 91.50 92 THR A O 1
ATOM 773 N N . ASP A 1 93 ? -3.103 26.286 4.453 1.00 93.19 93 ASP A N 1
ATOM 774 C CA . ASP A 1 93 ? -2.220 25.120 4.541 1.00 93.19 93 ASP A CA 1
ATOM 775 C C . ASP A 1 93 ? -2.391 24.199 3.321 1.00 93.19 93 ASP A C 1
ATOM 777 O O . ASP A 1 93 ? -1.403 23.732 2.759 1.00 93.19 93 ASP A O 1
ATOM 781 N N . LEU A 1 94 ? -3.626 23.996 2.844 1.00 91.69 94 LEU A N 1
ATOM 782 C CA . LEU A 1 94 ? -3.924 23.231 1.629 1.00 91.69 94 LEU A CA 1
ATOM 783 C C . LEU A 1 94 ? -3.299 23.863 0.383 1.00 91.69 94 LEU A C 1
ATOM 785 O O . LEU A 1 94 ? -2.652 23.141 -0.375 1.00 91.69 94 LEU A O 1
ATOM 789 N N . GLU A 1 95 ? -3.417 25.178 0.199 1.00 89.50 95 GLU A N 1
ATOM 790 C CA . GLU A 1 95 ? -2.819 25.915 -0.928 1.00 89.50 95 GLU A CA 1
ATOM 791 C C . GLU A 1 95 ? -1.287 25.803 -0.943 1.00 89.50 95 GLU A C 1
ATOM 793 O O . GLU A 1 95 ? -0.678 25.651 -2.000 1.00 89.50 95 GLU A O 1
ATOM 798 N N . LYS A 1 96 ? -0.652 25.822 0.236 1.00 89.44 96 LYS A N 1
ATOM 799 C CA . LYS A 1 96 ? 0.809 25.692 0.380 1.00 89.44 96 LYS A CA 1
ATOM 800 C C . LYS A 1 96 ? 1.297 24.245 0.360 1.00 89.44 96 LYS A C 1
ATOM 802 O O . LYS A 1 96 ? 2.507 24.002 0.250 1.00 89.44 96 LYS A O 1
ATOM 807 N N . SER A 1 97 ? 0.399 23.281 0.541 1.00 86.62 97 SER A N 1
ATOM 808 C CA . SER A 1 97 ? 0.775 21.879 0.645 1.00 86.62 97 SER A CA 1
ATOM 809 C C . SER A 1 97 ? 1.104 21.280 -0.715 1.00 86.62 97 SER A C 1
ATOM 811 O O . SER A 1 97 ? 0.478 21.550 -1.737 1.00 86.62 97 SER A O 1
ATOM 813 N N . SER A 1 98 ? 2.111 20.421 -0.729 1.00 78.44 98 SER A N 1
ATOM 814 C CA . SER A 1 98 ? 2.591 19.761 -1.929 1.00 78.44 98 SER A CA 1
ATOM 815 C C . SER A 1 98 ? 3.145 18.382 -1.596 1.00 78.44 98 SER A C 1
ATOM 817 O O . SER A 1 98 ? 3.150 17.909 -0.455 1.00 78.44 98 SER A O 1
ATOM 819 N N . VAL A 1 99 ? 3.669 17.709 -2.619 1.00 70.00 99 VAL A N 1
ATOM 820 C CA . VAL A 1 99 ? 4.356 16.433 -2.436 1.00 70.00 99 VAL A CA 1
ATOM 821 C C . VAL A 1 99 ? 5.590 16.594 -1.535 1.00 70.00 99 VAL A C 1
ATOM 823 O O . VAL A 1 99 ? 5.940 15.629 -0.855 1.00 70.00 99 VAL A O 1
ATOM 826 N N . SER A 1 100 ? 6.258 17.753 -1.521 1.00 70.31 100 SER A N 1
ATOM 827 C CA . SER A 1 100 ? 7.422 18.056 -0.670 1.00 70.31 100 SER A CA 1
ATOM 828 C C . SER A 1 100 ? 7.050 18.760 0.638 1.00 70.31 100 SER A C 1
ATOM 830 O O . SER A 1 100 ? 7.716 18.522 1.644 1.00 70.31 100 SER A O 1
ATOM 832 N N . ASN A 1 101 ? 5.974 19.549 0.647 1.00 82.06 101 ASN A N 1
ATOM 833 C CA . ASN A 1 101 ? 5.477 20.259 1.820 1.00 82.06 101 ASN A CA 1
ATOM 834 C C . ASN A 1 101 ? 4.164 19.642 2.319 1.00 82.06 101 ASN A C 1
ATOM 836 O O . ASN A 1 101 ? 3.076 19.980 1.869 1.00 82.06 101 ASN A O 1
ATOM 840 N N . LEU A 1 102 ? 4.258 18.679 3.230 1.00 85.56 102 LEU A N 1
ATOM 841 C CA . LEU A 1 102 ? 3.079 18.016 3.789 1.00 85.56 102 LEU A CA 1
ATOM 842 C C . LEU A 1 102 ? 2.338 18.933 4.773 1.00 85.56 102 LEU A C 1
ATOM 844 O O . LEU A 1 102 ? 2.998 19.578 5.588 1.00 85.56 102 LEU A O 1
ATOM 848 N N . LEU A 1 103 ? 1.005 18.833 4.803 1.00 90.56 103 LEU A N 1
ATOM 849 C CA . LEU A 1 103 ? 0.117 19.549 5.730 1.00 90.56 103 LEU A CA 1
ATOM 850 C C . LEU A 1 103 ? 0.593 19.559 7.192 1.00 90.56 103 LEU A C 1
ATOM 852 O O . LEU A 1 103 ? 1.249 18.621 7.687 1.00 90.56 103 LEU A O 1
ATOM 856 N N . SER A 1 104 ? 0.210 20.624 7.890 1.00 92.06 104 SER A N 1
ATOM 857 C CA . SER A 1 104 ? 0.383 20.773 9.330 1.00 92.06 104 SER A CA 1
ATOM 858 C C . SER A 1 104 ? -0.446 19.741 10.112 1.00 92.06 104 SER A C 1
ATOM 860 O O . SER A 1 104 ? -1.432 19.180 9.625 1.00 92.06 104 SER A O 1
ATOM 862 N N . LEU A 1 105 ? -0.041 19.458 11.355 1.00 92.75 105 LEU A N 1
ATOM 863 C CA . LEU A 1 105 ? -0.769 18.520 12.216 1.00 92.75 105 LEU A CA 1
ATOM 864 C C . LEU A 1 105 ? -2.217 18.973 12.513 1.00 92.75 105 LEU A C 1
ATOM 866 O O . LEU A 1 105 ? -3.098 18.111 12.455 1.00 92.75 105 LEU A O 1
ATOM 870 N N . PRO A 1 106 ? -2.504 20.267 12.783 1.00 94.00 106 PRO A N 1
ATOM 871 C CA . PRO A 1 106 ? -3.877 20.750 12.943 1.00 94.00 106 PRO A CA 1
ATOM 872 C C . PRO A 1 106 ? -4.760 20.464 11.725 1.00 94.00 106 PRO A C 1
ATOM 874 O O . PRO A 1 106 ? -5.819 19.858 11.878 1.00 94.00 106 PRO A O 1
ATOM 877 N N . SER A 1 107 ? -4.294 20.784 10.514 1.00 94.06 107 SER A N 1
ATOM 878 C CA . SER A 1 107 ? -5.032 20.502 9.276 1.00 94.06 107 SER A CA 1
ATOM 879 C C . SER A 1 107 ? -5.278 19.013 9.079 1.00 94.06 107 SER A C 1
ATOM 881 O O . SER A 1 107 ? -6.389 18.596 8.750 1.00 94.06 107 SER A O 1
ATOM 883 N N . VAL A 1 108 ? -4.267 18.181 9.359 1.00 93.31 108 VAL A N 1
ATOM 884 C CA . VAL A 1 108 ? -4.413 16.723 9.290 1.00 93.31 108 VAL A CA 1
ATOM 885 C C . VAL A 1 108 ? -5.462 16.218 10.272 1.00 93.31 108 VAL A C 1
ATOM 887 O O . VAL A 1 108 ? -6.292 15.392 9.900 1.00 93.31 108 VAL A O 1
ATOM 890 N N . LYS A 1 109 ? -5.474 16.737 11.504 1.00 93.38 109 LYS A N 1
ATOM 891 C CA . LYS A 1 109 ? -6.482 16.402 12.516 1.00 93.38 109 LYS A CA 1
ATOM 892 C C . LYS A 1 109 ? -7.887 16.809 12.066 1.00 93.38 109 LYS A C 1
ATOM 894 O O . LYS A 1 109 ? -8.809 16.015 12.239 1.00 93.38 109 LYS A O 1
ATOM 899 N N . THR A 1 110 ? -8.050 17.994 11.479 1.00 93.31 110 THR A N 1
ATOM 900 C CA . THR A 1 110 ? -9.344 18.489 10.982 1.00 93.31 110 THR A CA 1
ATOM 901 C C . THR A 1 110 ? -9.875 17.634 9.837 1.00 93.31 110 THR A C 1
ATOM 903 O O . THR A 1 110 ? -11.008 17.161 9.909 1.00 93.31 110 THR A O 1
ATOM 906 N N . ILE A 1 111 ? -9.059 17.366 8.813 1.00 92.25 111 ILE A N 1
ATOM 907 C CA . ILE A 1 111 ? -9.460 16.507 7.689 1.00 92.25 111 ILE A CA 1
ATOM 908 C C . ILE A 1 111 ? -9.766 15.095 8.194 1.00 92.25 111 ILE A C 1
ATOM 910 O O . ILE A 1 111 ? -10.804 14.531 7.863 1.00 92.25 111 ILE A O 1
ATOM 914 N N . PHE A 1 112 ? -8.900 14.532 9.044 1.00 92.44 112 PHE A N 1
ATOM 915 C CA . PHE A 1 112 ? -9.089 13.180 9.561 1.00 92.44 112 PHE A CA 1
ATOM 916 C C . PHE A 1 112 ? -10.358 13.057 10.408 1.00 92.44 112 PHE A C 1
ATOM 918 O O . PHE A 1 112 ? -11.073 12.073 10.271 1.00 92.44 112 PHE A O 1
ATOM 925 N N . LYS A 1 113 ? -10.683 14.058 11.239 1.00 90.69 113 LYS A N 1
ATOM 926 C CA . LYS A 1 113 ? -11.940 14.080 11.998 1.00 90.69 113 LYS A CA 1
ATOM 927 C C . LYS A 1 113 ? -13.148 14.055 11.062 1.00 90.69 113 LYS A C 1
ATOM 929 O O . LYS A 1 113 ? -14.035 13.245 11.291 1.00 90.69 113 LYS A O 1
ATOM 934 N N . ASN A 1 114 ? -13.162 14.889 10.023 1.00 88.06 114 ASN A N 1
ATOM 935 C CA . ASN A 1 114 ? -14.286 14.950 9.086 1.00 88.06 114 ASN A CA 1
ATOM 936 C C . ASN A 1 114 ? -14.450 13.653 8.284 1.00 88.06 114 ASN A C 1
ATOM 938 O O . ASN A 1 114 ? -15.557 13.142 8.193 1.00 88.06 114 ASN A O 1
ATOM 942 N N . LEU A 1 115 ? -13.351 13.040 7.828 1.00 88.25 115 LEU A N 1
ATOM 943 C CA . LEU A 1 115 ? -13.395 11.736 7.147 1.00 88.25 115 LEU A CA 1
ATOM 944 C C . LEU A 1 115 ? -14.011 10.611 7.991 1.00 88.25 115 LEU A C 1
ATOM 946 O O . LEU A 1 115 ? -14.457 9.606 7.447 1.00 88.25 115 LEU A O 1
ATOM 950 N N . LEU A 1 116 ? -13.990 10.746 9.317 1.00 87.31 116 LEU A N 1
ATOM 951 C CA . LEU A 1 116 ? -14.531 9.748 10.232 1.00 87.31 116 LEU A CA 1
ATOM 952 C C . LEU A 1 116 ? -16.017 9.956 10.552 1.00 87.31 116 LEU A C 1
ATOM 954 O O . LEU A 1 116 ? -16.626 9.032 11.086 1.00 87.31 116 LEU A O 1
ATOM 958 N N . VAL A 1 117 ? -16.579 11.139 10.278 1.00 85.50 117 VAL A N 1
ATOM 959 C CA . VAL A 1 117 ? -17.999 11.445 10.534 1.00 85.50 117 VAL A CA 1
ATOM 960 C C . VAL A 1 117 ? -18.886 10.713 9.531 1.00 85.50 117 VAL A C 1
ATOM 962 O O . VAL A 1 117 ? -19.852 10.071 9.927 1.00 85.50 117 VAL A O 1
ATOM 965 N N . ASP A 1 118 ? -18.493 10.708 8.259 1.00 79.56 118 ASP A N 1
ATOM 966 C CA . ASP A 1 118 ? -19.301 10.174 7.155 1.00 79.56 118 ASP A CA 1
ATOM 967 C C . ASP A 1 118 ? -19.063 8.674 6.895 1.00 79.56 118 ASP A C 1
ATOM 969 O O . ASP A 1 118 ? -19.217 8.175 5.778 1.00 79.56 118 ASP A O 1
ATOM 973 N N . LEU A 1 119 ? -18.627 7.930 7.915 1.00 87.00 119 LEU A N 1
ATOM 974 C CA . LEU A 1 119 ? -18.330 6.508 7.770 1.00 87.00 119 LEU A CA 1
ATOM 975 C C . LEU A 1 119 ? -19.620 5.676 7.710 1.00 87.00 119 LEU A C 1
ATOM 977 O O . LEU A 1 119 ? -20.357 5.652 8.698 1.00 87.00 119 LEU A O 1
ATOM 981 N N . PRO A 1 120 ? -19.845 4.881 6.645 1.00 87.69 120 PRO A N 1
ATOM 982 C CA . PRO A 1 120 ? -20.969 3.954 6.589 1.00 87.69 120 PRO A CA 1
ATOM 983 C C . PRO A 1 120 ? -20.938 2.984 7.779 1.00 87.69 120 PRO A C 1
ATOM 985 O O . PRO A 1 120 ? -19.870 2.429 8.079 1.00 87.69 120 PRO A O 1
ATOM 988 N N . PRO A 1 121 ? -22.071 2.768 8.470 1.00 86.25 121 PRO A N 1
ATOM 989 C CA . PRO A 1 121 ? -22.113 1.998 9.709 1.00 86.25 121 PRO A CA 1
ATOM 990 C C . PRO A 1 121 ? -21.843 0.505 9.503 1.00 86.25 121 PRO A C 1
ATOM 992 O O . PRO A 1 121 ? -21.486 -0.168 10.456 1.00 86.25 121 PRO A O 1
ATOM 995 N N . ASP A 1 122 ? -21.963 -0.007 8.281 1.00 88.81 122 ASP A N 1
ATOM 996 C CA . ASP A 1 122 ? -21.844 -1.420 7.913 1.00 88.81 122 ASP A CA 1
ATOM 997 C C . ASP A 1 122 ? -20.498 -1.772 7.252 1.00 88.81 122 ASP A C 1
ATOM 999 O O . ASP A 1 122 ? -20.234 -2.936 6.948 1.00 88.81 122 ASP A O 1
ATOM 1003 N N . LYS A 1 123 ? -19.622 -0.781 7.028 1.00 94.06 123 LYS A N 1
ATOM 1004 C CA . LYS A 1 123 ? -18.374 -0.982 6.279 1.00 94.06 123 LYS A CA 1
ATOM 1005 C C . LYS A 1 123 ? -17.137 -0.933 7.156 1.00 94.06 123 LYS A C 1
ATOM 1007 O O . LYS A 1 123 ? -16.976 -0.079 8.035 1.00 94.06 123 LYS A O 1
ATOM 1012 N N . SER A 1 124 ? -16.225 -1.849 6.857 1.00 97.12 124 SER A N 1
ATOM 1013 C CA . SER A 1 124 ? -14.849 -1.810 7.332 1.00 97.12 124 SER A CA 1
ATOM 1014 C C . SER A 1 124 ? -14.062 -0.726 6.595 1.00 97.12 124 SER A C 1
ATOM 1016 O O . SER A 1 124 ? -14.380 -0.363 5.461 1.00 97.12 124 SER A O 1
ATOM 1018 N N . VAL A 1 125 ? -13.024 -0.194 7.235 1.00 97.25 125 VAL A N 1
ATOM 1019 C CA . VAL A 1 125 ? -12.322 1.004 6.758 1.00 97.25 125 VAL A CA 1
ATOM 1020 C C . VAL A 1 125 ? -10.858 0.693 6.497 1.00 97.25 125 VAL A C 1
ATOM 1022 O O . VAL A 1 125 ? -10.156 0.187 7.369 1.00 97.25 125 VAL A O 1
ATOM 1025 N N . LEU A 1 126 ? -10.385 1.031 5.302 1.00 97.50 126 LEU A N 1
ATOM 1026 C CA . LEU A 1 126 ? -8.980 0.988 4.918 1.00 97.50 126 LEU A CA 1
ATOM 1027 C C . LEU A 1 126 ? -8.457 2.427 4.928 1.00 97.50 126 LEU A C 1
ATOM 1029 O O . LEU A 1 126 ? -8.836 3.233 4.084 1.00 97.50 126 LEU A O 1
ATOM 1033 N N . PHE A 1 127 ? -7.603 2.775 5.886 1.00 96.06 127 PHE A N 1
ATOM 1034 C CA . PHE A 1 127 ? -6.971 4.088 5.927 1.00 96.06 127 PHE A CA 1
ATOM 1035 C C . PHE A 1 127 ? -5.735 4.111 5.033 1.00 96.06 127 PHE A C 1
ATOM 1037 O O . PHE A 1 127 ? -4.739 3.410 5.269 1.00 96.06 127 PHE A O 1
ATOM 1044 N N . ASP A 1 128 ? -5.774 4.978 4.024 1.00 93.31 128 ASP A N 1
ATOM 1045 C CA . ASP A 1 128 ? -4.671 5.219 3.115 1.00 93.31 128 ASP A CA 1
ATOM 1046 C C . ASP A 1 128 ? -4.016 6.586 3.335 1.00 93.31 128 ASP A C 1
ATOM 1048 O O . ASP A 1 128 ? -4.541 7.636 2.980 1.00 93.31 128 ASP A O 1
ATOM 1052 N N . GLY A 1 129 ? -2.782 6.565 3.838 1.00 89.06 129 GLY A N 1
ATOM 1053 C CA . GLY A 1 129 ? -1.884 7.710 3.738 1.00 89.06 129 GLY A CA 1
ATOM 1054 C C . GLY A 1 129 ? -1.819 8.540 5.008 1.00 89.06 129 GLY A C 1
ATOM 1055 O O . GLY A 1 129 ? -1.410 9.693 4.925 1.00 89.06 129 GLY A O 1
ATOM 1056 N N . ILE A 1 130 ? -2.172 7.947 6.148 1.00 92.56 130 ILE A N 1
ATOM 1057 C CA . ILE A 1 130 ? -1.931 8.462 7.493 1.00 92.56 130 ILE A CA 1
ATOM 1058 C C . ILE A 1 130 ? -1.479 7.295 8.397 1.00 92.56 130 ILE A C 1
ATOM 1060 O O . ILE A 1 130 ? -2.037 6.202 8.278 1.00 92.56 130 ILE A O 1
ATOM 1064 N N . PRO A 1 131 ? -0.479 7.484 9.276 1.00 93.75 131 PRO A N 1
ATOM 1065 C CA . PRO A 1 131 ? 0.375 8.667 9.403 1.00 93.75 131 PRO A CA 1
ATOM 1066 C C . PRO A 1 131 ? 1.469 8.753 8.316 1.00 93.75 131 PRO A C 1
ATOM 1068 O O . PRO A 1 131 ? 1.940 7.746 7.794 1.00 93.75 131 PRO A O 1
ATOM 1071 N N . ARG A 1 132 ? 1.880 9.984 7.983 1.00 90.44 132 ARG A N 1
ATOM 1072 C CA . ARG A 1 132 ? 3.004 10.342 7.087 1.00 90.44 132 ARG A CA 1
ATOM 1073 C C . ARG A 1 132 ? 4.156 11.061 7.791 1.00 90.44 132 ARG A C 1
ATOM 1075 O O . ARG A 1 132 ? 5.216 11.197 7.191 1.00 90.44 132 ARG A O 1
ATOM 1082 N N . LYS A 1 133 ? 3.942 11.546 9.017 1.00 91.50 133 LYS A N 1
ATOM 1083 C CA . LYS A 1 133 ? 4.948 12.203 9.869 1.00 91.50 133 LYS A CA 1
ATOM 1084 C C . LYS A 1 133 ? 4.925 11.575 11.259 1.00 91.50 133 LYS A C 1
ATOM 1086 O O . LYS A 1 133 ? 3.850 11.207 11.737 1.00 91.50 133 LYS A O 1
ATOM 1091 N N . LEU A 1 134 ? 6.071 11.531 11.939 1.00 93.06 134 LEU A N 1
ATOM 1092 C CA . LEU A 1 134 ? 6.160 11.049 13.326 1.00 93.06 134 LEU A CA 1
ATOM 1093 C C . LEU A 1 134 ? 5.177 11.745 14.282 1.00 93.06 134 LEU A C 1
ATOM 1095 O O . LEU A 1 134 ? 4.530 11.087 15.094 1.00 93.06 134 LEU A O 1
ATOM 1099 N N . ASN A 1 135 ? 4.982 13.058 14.142 1.00 93.62 135 ASN A N 1
ATOM 1100 C CA . ASN A 1 135 ? 4.067 13.825 14.996 1.00 93.62 135 ASN A CA 1
ATOM 1101 C C . ASN A 1 135 ? 2.571 13.490 14.800 1.00 93.62 135 ASN A C 1
ATOM 1103 O O . ASN A 1 135 ? 1.742 13.927 15.592 1.00 93.62 135 ASN A O 1
ATOM 1107 N N . GLN A 1 136 ? 2.209 12.699 13.783 1.00 95.25 136 GLN A N 1
ATOM 1108 C CA . GLN A 1 136 ? 0.840 12.213 13.569 1.00 95.25 136 GLN A CA 1
ATOM 1109 C C . GLN A 1 136 ? 0.558 10.899 14.312 1.00 95.25 136 GLN A C 1
ATOM 1111 O O . GLN A 1 136 ? -0.601 10.507 14.438 1.00 95.25 136 GLN A O 1
ATOM 1116 N N . ILE A 1 137 ? 1.585 10.215 14.826 1.00 95.38 137 ILE A N 1
ATOM 1117 C CA . ILE A 1 137 ? 1.421 8.945 15.546 1.00 95.38 137 ILE A CA 1
ATOM 1118 C C . ILE A 1 137 ? 0.493 9.082 16.761 1.00 95.38 137 ILE A C 1
ATOM 1120 O O . ILE A 1 137 ? -0.446 8.290 16.854 1.00 95.38 137 ILE A O 1
ATOM 1124 N N . PRO A 1 138 ? 0.656 10.082 17.655 1.00 94.56 138 PRO A N 1
ATOM 1125 C CA . PRO A 1 138 ? -0.245 10.236 18.797 1.00 94.56 138 PRO A CA 1
ATOM 1126 C C . PRO A 1 138 ? -1.714 10.397 18.385 1.00 94.56 138 PRO A C 1
ATOM 1128 O O . PRO A 1 138 ? -2.598 9.848 19.037 1.00 94.56 138 PRO A O 1
ATOM 1131 N N . LEU A 1 139 ? -1.980 11.101 17.276 1.00 94.50 139 LEU A N 1
ATOM 1132 C CA . LEU A 1 139 ? -3.329 11.277 16.731 1.00 94.50 139 LEU A CA 1
ATOM 1133 C C . LEU A 1 139 ? -3.942 9.934 16.312 1.00 94.50 139 LEU A C 1
ATOM 1135 O O . LEU A 1 139 ? -5.075 9.630 16.688 1.00 94.50 139 LEU A O 1
ATOM 1139 N N . VAL A 1 140 ? -3.198 9.132 15.547 1.00 95.25 140 VAL A N 1
ATOM 1140 C CA . VAL A 1 140 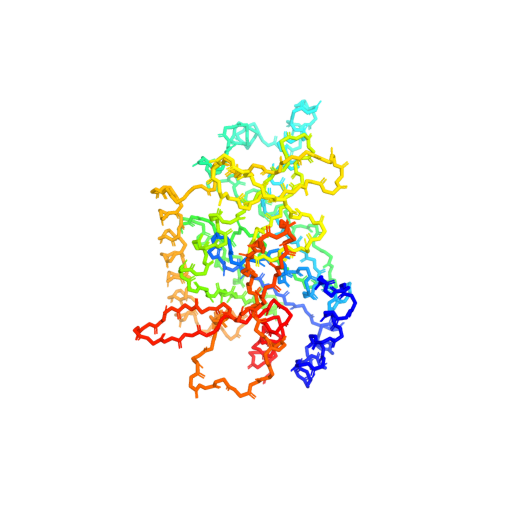? -3.688 7.847 15.032 1.00 95.25 140 VAL A CA 1
ATOM 1141 C C . VAL A 1 140 ? -3.857 6.824 16.157 1.00 95.25 140 VAL A C 1
ATOM 1143 O O . VAL A 1 140 ? -4.871 6.129 16.190 1.00 95.25 140 VAL A O 1
ATOM 1146 N N . ILE A 1 141 ? -2.933 6.775 17.122 1.00 94.94 141 ILE A N 1
ATOM 1147 C CA . ILE A 1 141 ? -3.050 5.913 18.308 1.00 94.94 141 ILE A CA 1
ATOM 1148 C C . ILE A 1 141 ? -4.271 6.309 19.143 1.00 94.94 141 ILE A C 1
ATOM 1150 O O . ILE A 1 141 ? -5.125 5.464 19.400 1.00 94.94 141 ILE A O 1
ATOM 1154 N N . LYS A 1 142 ? -4.444 7.600 19.468 1.00 93.69 142 LYS A N 1
ATOM 1155 C CA . LYS A 1 142 ? -5.626 8.080 20.203 1.00 93.69 142 LYS A CA 1
ATOM 1156 C C . LYS A 1 142 ? -6.928 7.672 19.512 1.00 93.69 142 LYS A C 1
ATOM 1158 O O . LYS A 1 142 ? -7.855 7.209 20.172 1.00 93.69 142 LYS A O 1
ATOM 1163 N N . LYS A 1 143 ? -7.008 7.818 18.184 1.00 93.50 143 LYS A N 1
ATOM 1164 C CA . LYS A 1 143 ? -8.198 7.404 17.430 1.00 93.50 143 LYS A CA 1
ATOM 1165 C C . LYS A 1 143 ? -8.395 5.888 17.441 1.00 93.50 143 LYS A C 1
ATOM 1167 O O . LYS A 1 143 ? -9.529 5.432 17.545 1.00 93.50 143 LYS A O 1
ATOM 1172 N N . SER A 1 144 ? -7.308 5.126 17.385 1.00 94.38 144 SER A N 1
ATOM 1173 C CA . SER A 1 144 ? -7.338 3.664 17.469 1.00 94.38 144 SER A CA 1
ATOM 1174 C C . SER A 1 144 ? -7.892 3.188 18.812 1.00 94.38 144 SER A C 1
ATOM 1176 O O . SER A 1 144 ? -8.733 2.299 18.820 1.00 94.38 144 SER A O 1
ATOM 1178 N N . HIS A 1 145 ? -7.530 3.832 19.928 1.00 93.62 145 HIS A N 1
ATOM 1179 C CA . HIS A 1 145 ? -8.138 3.542 21.234 1.00 93.62 145 HIS A CA 1
ATOM 1180 C C . HIS A 1 145 ? -9.630 3.850 21.269 1.00 93.62 145 HIS A C 1
ATOM 1182 O O . HIS A 1 145 ? -10.402 3.040 21.762 1.00 93.62 145 HIS A O 1
ATOM 1188 N N . GLN A 1 146 ? -10.059 4.984 20.710 1.00 93.25 146 GLN A N 1
ATOM 1189 C CA . GLN A 1 146 ? -11.488 5.308 20.652 1.00 93.25 146 GLN A CA 1
ATOM 1190 C C . GLN A 1 146 ? -12.283 4.236 19.898 1.00 93.25 146 GLN A C 1
ATOM 1192 O O . GLN A 1 146 ? -13.337 3.820 20.363 1.00 93.25 146 GLN A O 1
ATOM 1197 N N . LEU A 1 147 ? -11.763 3.769 18.760 1.00 92.62 147 LEU A N 1
ATOM 1198 C CA . LEU A 1 147 ? -12.387 2.696 17.981 1.00 92.62 147 LEU A CA 1
ATOM 1199 C C . LEU A 1 147 ? -12.334 1.351 18.724 1.00 92.62 147 LEU A C 1
ATOM 1201 O O . LEU A 1 147 ? -13.324 0.629 18.758 1.00 92.62 147 LEU A O 1
ATOM 1205 N N . GLY A 1 148 ? -11.205 1.033 19.360 1.00 92.50 148 GLY A N 1
ATOM 1206 C CA . GLY A 1 148 ? -11.037 -0.179 20.163 1.00 92.50 148 GLY A CA 1
ATOM 1207 C C . GLY A 1 148 ? -11.989 -0.246 21.358 1.00 92.50 148 GLY A C 1
ATOM 1208 O O . GLY A 1 148 ? -12.590 -1.290 21.598 1.00 92.50 148 GLY A O 1
ATOM 1209 N N . ASN A 1 149 ? -12.194 0.876 22.054 1.00 92.06 149 ASN A N 1
ATOM 1210 C CA . ASN A 1 149 ? -13.131 0.997 23.177 1.00 92.06 149 ASN A CA 1
ATOM 1211 C C . ASN A 1 149 ? -14.595 0.866 22.732 1.00 92.06 149 ASN A C 1
ATOM 1213 O O . ASN A 1 149 ? -15.436 0.445 23.515 1.00 92.06 149 ASN A O 1
ATOM 1217 N N . GLN A 1 150 ? -14.895 1.172 21.467 1.00 91.44 150 GLN A N 1
ATOM 1218 C CA . GLN A 1 150 ? -16.189 0.885 20.834 1.00 91.44 150 GLN A CA 1
ATOM 1219 C C . GLN A 1 150 ? -16.320 -0.589 20.394 1.00 91.44 150 GLN A C 1
ATOM 1221 O O . GLN A 1 150 ? -17.299 -0.963 19.758 1.00 91.44 150 GLN A O 1
ATOM 1226 N N . GLY A 1 151 ? -15.328 -1.432 20.701 1.00 91.25 151 GLY A N 1
ATOM 1227 C CA . GLY A 1 151 ? -15.318 -2.864 20.409 1.00 91.25 151 GLY A CA 1
ATOM 1228 C C . GLY A 1 151 ? -14.697 -3.247 19.062 1.00 91.25 151 GLY A C 1
ATOM 1229 O O . GLY A 1 151 ? -14.486 -4.444 18.819 1.00 91.25 151 GLY A O 1
ATOM 1230 N N . TYR A 1 152 ? -14.353 -2.272 18.212 1.00 94.38 152 TYR A N 1
ATOM 1231 C CA . TYR A 1 152 ? -13.818 -2.515 16.872 1.00 94.38 152 TYR A CA 1
ATOM 1232 C C . TYR A 1 152 ? -12.377 -3.031 16.894 1.00 94.38 152 TYR A C 1
ATOM 1234 O O . TYR A 1 152 ? -11.563 -2.640 17.728 1.00 94.38 152 TYR A O 1
ATOM 1242 N N . ARG A 1 153 ? -12.027 -3.883 15.923 1.00 95.50 153 ARG A N 1
ATOM 1243 C CA . ARG A 1 153 ? -10.630 -4.283 15.698 1.00 95.50 153 ARG A CA 1
ATOM 1244 C C . ARG A 1 153 ? -9.910 -3.206 14.890 1.00 95.50 153 ARG A C 1
ATOM 1246 O O . ARG A 1 153 ? -10.386 -2.815 13.822 1.00 95.50 153 ARG A O 1
ATOM 1253 N N . VAL A 1 154 ? -8.749 -2.772 15.370 1.00 97.00 154 VAL A N 1
ATOM 1254 C CA . VAL A 1 154 ? -7.880 -1.804 14.696 1.00 97.00 154 VAL A CA 1
ATOM 1255 C C . VAL A 1 154 ? -6.541 -2.456 14.377 1.00 97.00 154 VAL A C 1
ATOM 1257 O O . VAL A 1 154 ? -5.857 -2.970 15.255 1.00 97.00 154 VAL A O 1
ATOM 1260 N N . ILE A 1 155 ? -6.154 -2.443 13.107 1.00 97.56 155 ILE A N 1
ATOM 1261 C CA . ILE A 1 155 ? -4.989 -3.160 12.599 1.00 97.56 155 ILE A CA 1
ATOM 1262 C C . ILE A 1 155 ? -4.079 -2.177 11.872 1.00 97.56 155 ILE A C 1
ATOM 1264 O O . ILE A 1 155 ? -4.484 -1.518 10.921 1.00 97.56 155 ILE A O 1
ATOM 1268 N N . PHE A 1 156 ? -2.818 -2.111 12.272 1.00 97.69 156 PHE A N 1
ATOM 1269 C CA . PHE A 1 156 ? -1.760 -1.462 11.508 1.00 97.69 156 PHE A CA 1
ATOM 1270 C C . PHE A 1 156 ? -1.100 -2.511 10.621 1.00 97.69 156 PHE A C 1
ATOM 1272 O O . PHE A 1 156 ? -0.427 -3.406 11.124 1.00 97.69 156 PHE A O 1
ATOM 1279 N N . LEU A 1 157 ? -1.314 -2.425 9.310 1.00 97.50 157 LEU A N 1
ATOM 1280 C CA . LEU A 1 157 ? -0.787 -3.376 8.338 1.00 97.50 157 LEU A CA 1
ATOM 1281 C C . LEU A 1 157 ? 0.411 -2.771 7.604 1.00 97.50 157 LEU A C 1
ATOM 1283 O O . LEU A 1 157 ? 0.256 -1.967 6.684 1.00 97.50 157 LEU A O 1
ATOM 1287 N N . GLU A 1 158 ? 1.608 -3.180 8.011 1.00 97.06 158 GLU A N 1
ATOM 1288 C CA . GLU A 1 158 ? 2.866 -2.846 7.356 1.00 97.06 158 GLU A CA 1
ATOM 1289 C C . GLU A 1 158 ? 3.172 -3.827 6.224 1.00 97.06 158 GLU A C 1
ATOM 1291 O O . GLU A 1 158 ? 3.404 -5.015 6.459 1.00 97.06 158 GLU A O 1
ATOM 1296 N N . ILE A 1 159 ? 3.221 -3.310 4.995 1.00 95.44 159 ILE A N 1
ATOM 1297 C CA . ILE A 1 159 ? 3.682 -4.056 3.823 1.00 95.44 159 ILE A CA 1
ATOM 1298 C C . ILE A 1 159 ? 5.156 -3.737 3.589 1.00 95.44 159 ILE A C 1
ATOM 1300 O O . ILE A 1 159 ? 5.510 -2.642 3.138 1.00 95.44 159 ILE A O 1
ATOM 1304 N N . ASP A 1 160 ? 6.002 -4.718 3.880 1.00 93.56 160 ASP A N 1
ATOM 1305 C CA . ASP A 1 160 ? 7.445 -4.639 3.717 1.00 93.56 160 ASP A CA 1
ATOM 1306 C C . ASP A 1 160 ? 7.868 -5.223 2.361 1.00 93.56 160 ASP A C 1
ATOM 1308 O O . ASP A 1 160 ? 7.475 -6.324 1.956 1.00 93.56 160 ASP A O 1
ATOM 1312 N N . VAL A 1 161 ? 8.663 -4.442 1.641 1.00 92.62 161 VAL A N 1
ATOM 1313 C CA . VAL A 1 161 ? 9.164 -4.739 0.300 1.00 92.62 161 VAL A CA 1
ATOM 1314 C C . VAL A 1 161 ? 10.646 -4.389 0.299 1.00 92.62 161 VAL A C 1
ATOM 1316 O O . VAL A 1 161 ? 11.013 -3.305 0.766 1.00 92.62 161 VAL A O 1
ATOM 1319 N N . ALA A 1 162 ? 11.491 -5.275 -0.231 1.00 92.75 162 ALA A N 1
ATOM 1320 C CA . ALA A 1 162 ? 12.918 -5.003 -0.366 1.00 92.75 162 ALA A CA 1
ATOM 1321 C C . ALA A 1 162 ? 13.168 -3.690 -1.133 1.00 92.75 162 ALA A C 1
ATOM 1323 O O . ALA A 1 162 ? 12.505 -3.411 -2.136 1.00 92.75 162 ALA A O 1
ATOM 1324 N N . ASN A 1 163 ? 14.126 -2.882 -0.664 1.00 90.88 163 ASN A N 1
ATOM 1325 C CA . ASN A 1 163 ? 14.421 -1.578 -1.266 1.00 90.88 163 ASN A CA 1
ATOM 1326 C C . ASN A 1 163 ? 14.819 -1.715 -2.744 1.00 90.88 163 ASN A C 1
ATOM 1328 O O . ASN A 1 163 ? 14.309 -0.955 -3.555 1.00 90.88 163 ASN A O 1
ATOM 1332 N N . GLU A 1 164 ? 15.585 -2.749 -3.102 1.00 92.31 164 GLU A N 1
ATOM 1333 C CA . GLU A 1 164 ? 15.970 -3.057 -4.489 1.00 92.31 164 GLU A CA 1
ATOM 1334 C C . GLU A 1 164 ? 14.754 -3.207 -5.420 1.00 92.31 164 GLU A C 1
ATOM 1336 O O . GLU A 1 164 ? 14.738 -2.680 -6.530 1.00 92.31 164 GLU A O 1
ATOM 1341 N N . ILE A 1 165 ? 13.676 -3.851 -4.951 1.00 92.06 165 ILE A N 1
ATOM 1342 C CA . ILE A 1 165 ? 12.420 -3.970 -5.713 1.00 92.06 165 ILE A CA 1
ATOM 1343 C C . ILE A 1 165 ? 11.768 -2.594 -5.872 1.00 92.06 165 ILE A C 1
ATOM 1345 O O . ILE A 1 165 ? 11.243 -2.271 -6.939 1.00 92.06 165 ILE A O 1
ATOM 1349 N N . LEU A 1 166 ? 11.759 -1.787 -4.808 1.00 91.44 166 LEU A N 1
ATOM 1350 C CA . LEU A 1 166 ? 11.173 -0.446 -4.827 1.00 91.44 166 LEU A CA 1
ATOM 1351 C C . LEU A 1 166 ? 11.947 0.506 -5.747 1.00 91.44 166 LEU A C 1
ATOM 1353 O O . LEU A 1 166 ? 11.321 1.343 -6.396 1.00 91.44 166 LEU A O 1
ATOM 1357 N N . ASP A 1 167 ? 13.270 0.381 -5.793 1.00 91.19 167 ASP A N 1
ATOM 1358 C CA . ASP A 1 167 ? 14.167 1.162 -6.646 1.00 91.19 167 ASP A CA 1
ATOM 1359 C C . ASP A 1 167 ? 13.979 0.773 -8.105 1.00 91.19 167 ASP A C 1
ATOM 1361 O O . ASP A 1 167 ? 13.620 1.629 -8.914 1.00 91.19 167 ASP A O 1
ATOM 1365 N N . ALA A 1 168 ? 14.017 -0.529 -8.401 1.00 90.06 168 ALA A N 1
ATOM 1366 C CA . ALA A 1 168 ? 13.721 -1.045 -9.730 1.00 90.06 168 ALA A CA 1
ATOM 1367 C C . ALA A 1 168 ? 12.357 -0.551 -10.234 1.00 90.06 168 ALA A C 1
ATOM 1369 O O . ALA A 1 168 ? 12.258 -0.072 -11.361 1.00 90.06 168 ALA A O 1
ATOM 1370 N N . ARG A 1 169 ? 11.300 -0.594 -9.405 1.00 88.94 169 ARG A N 1
ATOM 1371 C CA . ARG A 1 169 ? 9.954 -0.084 -9.753 1.00 88.94 169 ARG A CA 1
ATOM 1372 C C . ARG A 1 169 ? 9.924 1.419 -10.015 1.00 88.94 169 ARG A C 1
ATOM 1374 O O . ARG A 1 169 ? 9.152 1.869 -10.860 1.00 88.94 169 ARG A O 1
ATOM 1381 N N . LEU A 1 170 ? 10.701 2.189 -9.262 1.00 88.62 170 LEU A N 1
ATOM 1382 C CA . LEU A 1 170 ? 10.760 3.637 -9.400 1.00 88.62 170 LEU A CA 1
ATOM 1383 C C . LEU A 1 170 ? 11.426 4.024 -10.728 1.00 88.62 170 LEU A C 1
ATOM 1385 O O . LEU A 1 170 ? 10.833 4.752 -11.519 1.00 88.62 170 LEU A O 1
ATOM 1389 N N . GLU A 1 171 ? 12.612 3.480 -10.995 1.00 88.38 171 GLU A N 1
ATOM 1390 C CA . GLU A 1 171 ? 13.420 3.790 -12.183 1.00 88.38 171 GLU A CA 1
ATOM 1391 C C . GLU A 1 171 ? 12.761 3.347 -13.492 1.00 88.38 171 GLU A C 1
ATOM 1393 O O . GLU A 1 171 ? 12.913 3.971 -14.548 1.00 88.38 171 GLU A O 1
ATOM 1398 N N . SER A 1 172 ? 11.998 2.260 -13.431 1.00 88.25 172 SER A N 1
ATOM 1399 C CA . SER A 1 172 ? 11.282 1.682 -14.569 1.00 88.25 172 SER A CA 1
ATOM 1400 C C . SER A 1 172 ? 9.930 2.335 -14.849 1.00 88.25 172 SER A C 1
ATOM 1402 O O . SER A 1 172 ? 9.314 2.050 -15.880 1.00 88.25 172 SER A O 1
ATOM 1404 N N . ARG A 1 173 ? 9.457 3.234 -13.978 1.00 89.00 173 ARG A N 1
ATOM 1405 C CA . ARG A 1 173 ? 8.180 3.914 -14.179 1.00 89.00 173 ARG A CA 1
ATOM 1406 C C . ARG A 1 173 ? 8.255 4.871 -15.365 1.00 89.00 173 ARG A C 1
ATOM 1408 O O . ARG A 1 173 ? 9.203 5.647 -15.522 1.00 89.00 173 ARG A O 1
ATOM 1415 N N . ARG A 1 174 ? 7.227 4.832 -16.203 1.00 90.38 174 ARG A N 1
ATOM 1416 C CA . ARG A 1 174 ? 7.050 5.712 -17.354 1.00 90.38 174 ARG A CA 1
ATOM 1417 C C . ARG A 1 174 ? 5.715 6.446 -17.266 1.00 90.38 174 ARG A C 1
ATOM 1419 O O . ARG A 1 174 ? 4.784 5.980 -16.608 1.00 90.38 174 ARG A O 1
ATOM 1426 N N . ILE A 1 175 ? 5.637 7.615 -17.892 1.00 91.69 175 ILE A N 1
ATOM 1427 C CA . ILE A 1 175 ? 4.430 8.436 -17.991 1.00 91.69 175 ILE A CA 1
ATOM 1428 C C . ILE A 1 175 ? 4.290 8.992 -19.408 1.00 91.69 175 ILE A C 1
ATOM 1430 O O . ILE A 1 175 ? 5.273 9.374 -20.038 1.00 91.69 175 ILE A O 1
ATOM 1434 N N . CYS A 1 176 ? 3.062 9.037 -19.909 1.00 92.25 176 CYS A N 1
ATOM 1435 C CA . CYS A 1 176 ? 2.730 9.714 -21.149 1.00 92.25 176 CYS A CA 1
ATOM 1436 C C . CYS A 1 176 ? 2.672 11.219 -20.872 1.00 92.25 176 CYS A C 1
ATOM 1438 O O . CYS A 1 176 ? 1.846 11.630 -20.053 1.00 92.25 176 CYS A O 1
ATOM 1440 N N . PRO A 1 177 ? 3.486 12.052 -21.542 1.00 92.94 177 PRO A N 1
ATOM 1441 C CA . PRO A 1 177 ? 3.463 13.494 -21.311 1.00 92.94 177 PRO A CA 1
ATOM 1442 C C . PRO A 1 177 ? 2.155 14.145 -21.786 1.00 92.94 177 PRO A C 1
ATOM 1444 O O . PRO A 1 177 ? 1.778 15.187 -21.268 1.00 92.94 177 PRO A O 1
ATOM 1447 N N . LYS A 1 178 ? 1.437 13.518 -22.731 1.00 93.25 178 LYS A N 1
ATOM 1448 C CA . LYS A 1 178 ? 0.187 14.048 -23.297 1.00 93.25 178 LYS A CA 1
ATOM 1449 C C . LYS A 1 178 ? -1.043 13.756 -22.437 1.00 93.25 178 LYS A C 1
ATOM 1451 O O . LYS A 1 178 ? -1.869 14.634 -22.243 1.00 93.25 178 LYS A O 1
ATOM 1456 N N . CYS A 1 179 ? -1.194 12.522 -21.952 1.00 91.56 179 CYS A N 1
ATOM 1457 C CA . CYS A 1 179 ? -2.419 12.089 -21.259 1.00 91.56 179 CYS A CA 1
ATOM 1458 C C . CYS A 1 179 ? -2.200 11.601 -19.822 1.00 91.56 179 CYS A C 1
ATOM 1460 O O . CYS A 1 179 ? -3.137 11.131 -19.182 1.00 91.56 179 CYS A O 1
ATOM 1462 N N . GLY A 1 180 ? -0.963 11.626 -19.319 1.00 87.56 180 GLY A N 1
ATOM 1463 C CA . GLY A 1 180 ? -0.643 11.200 -17.955 1.00 87.56 180 GLY A CA 1
ATOM 1464 C C . GLY A 1 180 ? -0.730 9.691 -17.700 1.00 87.56 180 GLY A C 1
ATOM 1465 O O . GLY A 1 180 ? -0.487 9.266 -16.570 1.00 87.56 180 GLY A O 1
ATOM 1466 N N . PHE A 1 181 ? -1.034 8.867 -18.715 1.00 88.38 181 PHE A N 1
ATOM 1467 C CA . PHE A 1 181 ? -1.017 7.405 -18.597 1.00 88.38 181 PHE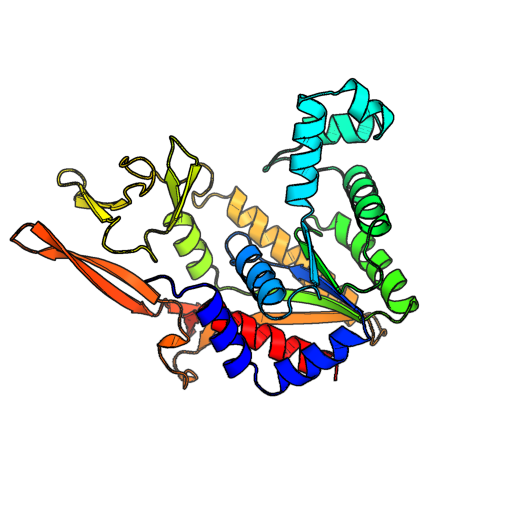 A CA 1
ATOM 1468 C C . PHE A 1 181 ? 0.337 6.933 -18.058 1.00 88.38 181 PHE A C 1
ATOM 1470 O O . PHE A 1 181 ? 1.373 7.277 -18.621 1.00 88.38 181 PHE A O 1
ATOM 1477 N N . THR A 1 182 ? 0.341 6.156 -16.974 1.00 86.88 182 THR A N 1
ATOM 1478 C CA . THR A 1 182 ? 1.574 5.611 -16.395 1.00 86.88 182 THR A CA 1
ATOM 1479 C C . THR A 1 182 ? 1.668 4.115 -16.600 1.00 86.88 182 THR A C 1
ATOM 1481 O O . THR A 1 182 ? 0.683 3.416 -16.386 1.00 86.88 182 THR A O 1
ATOM 1484 N N . ASP A 1 183 ? 2.872 3.639 -16.883 1.00 86.69 183 ASP A N 1
ATOM 1485 C CA . ASP A 1 183 ? 3.180 2.215 -17.008 1.00 86.69 183 ASP A CA 1
ATOM 1486 C C . ASP A 1 183 ? 4.585 1.930 -16.453 1.00 86.69 183 ASP A C 1
ATOM 1488 O O . ASP A 1 183 ? 5.276 2.839 -15.974 1.00 86.69 183 ASP A O 1
ATOM 1492 N N . ASN A 1 184 ? 5.011 0.674 -16.468 1.00 87.12 184 ASN A N 1
ATOM 1493 C CA . ASN A 1 184 ? 6.301 0.238 -15.965 1.00 87.12 184 ASN A CA 1
ATOM 1494 C C . ASN A 1 184 ? 7.001 -0.669 -16.983 1.00 87.12 184 ASN A C 1
ATOM 1496 O O . ASN A 1 184 ? 6.458 -1.702 -17.361 1.00 87.12 184 ASN A O 1
ATOM 1500 N N . ILE A 1 185 ? 8.226 -0.307 -17.386 1.00 86.06 185 ILE A N 1
ATOM 1501 C CA . ILE A 1 185 ? 8.974 -1.049 -18.416 1.00 86.06 185 ILE A CA 1
ATOM 1502 C C . ILE A 1 185 ? 9.435 -2.446 -17.966 1.00 86.06 185 ILE A C 1
ATOM 1504 O O . ILE A 1 185 ? 9.814 -3.253 -18.804 1.00 86.06 185 ILE A O 1
ATOM 1508 N N . LEU A 1 186 ? 9.346 -2.787 -16.676 1.00 85.38 186 LEU A N 1
ATOM 1509 C CA . LEU A 1 186 ? 9.620 -4.146 -16.197 1.00 85.38 186 LEU A CA 1
ATOM 1510 C C . LEU A 1 186 ? 8.433 -5.095 -16.391 1.00 85.38 186 LEU A C 1
ATOM 1512 O O . LEU A 1 186 ? 8.634 -6.301 -16.485 1.00 85.38 186 LEU A O 1
ATOM 1516 N N . THR A 1 187 ? 7.201 -4.591 -16.440 1.00 79.31 187 THR A N 1
ATOM 1517 C CA . THR A 1 187 ? 5.984 -5.412 -16.542 1.00 79.31 187 THR A CA 1
ATOM 1518 C C . THR A 1 187 ? 5.157 -5.271 -17.836 1.00 79.31 187 THR A C 1
ATOM 1520 O O . THR A 1 187 ? 4.003 -5.709 -17.812 1.00 79.31 187 THR A O 1
ATOM 1523 N N . PRO A 1 188 ? 5.622 -4.668 -18.950 1.00 65.44 188 PRO A N 1
ATOM 1524 C CA . PRO A 1 188 ? 4.708 -4.209 -19.978 1.00 65.44 188 PRO A CA 1
ATOM 1525 C C . PRO A 1 188 ? 4.356 -5.326 -20.967 1.00 65.44 188 PRO A C 1
ATOM 1527 O O . PRO A 1 188 ? 4.960 -6.402 -21.020 1.00 65.44 188 PRO A O 1
ATOM 1530 N N . VAL A 1 189 ? 3.320 -5.060 -21.755 1.00 68.38 189 VAL A N 1
ATOM 1531 C CA . VAL A 1 189 ? 2.870 -5.923 -22.849 1.00 68.38 189 VAL A CA 1
ATOM 1532 C C . VAL A 1 189 ? 3.745 -5.649 -24.075 1.00 68.38 189 VAL A C 1
ATOM 1534 O O . VAL A 1 189 ? 4.036 -4.491 -24.364 1.00 68.38 189 VAL A O 1
ATOM 1537 N N . LEU A 1 190 ? 4.167 -6.707 -24.779 1.00 71.19 190 LEU A N 1
ATOM 1538 C CA . LEU A 1 190 ? 5.031 -6.640 -25.972 1.00 71.19 190 LEU A CA 1
ATOM 1539 C C . LEU A 1 190 ? 4.564 -5.603 -27.006 1.00 71.19 190 LEU A C 1
ATOM 1541 O O . LEU A 1 190 ? 5.392 -4.910 -27.580 1.00 71.19 190 LEU A O 1
ATOM 1545 N N . GLU A 1 191 ? 3.251 -5.466 -27.185 1.00 77.69 191 GLU A N 1
ATOM 1546 C CA . GLU A 1 191 ? 2.607 -4.544 -28.134 1.00 77.69 191 GLU A CA 1
ATOM 1547 C C . GLU A 1 191 ? 2.975 -3.069 -27.919 1.00 77.69 191 GLU A C 1
ATOM 1549 O O . GLU A 1 191 ? 2.949 -2.283 -28.859 1.00 77.69 191 GLU A O 1
ATOM 1554 N N . ASN A 1 192 ? 3.359 -2.691 -26.698 1.00 84.25 192 ASN A N 1
ATOM 1555 C CA . ASN A 1 192 ? 3.673 -1.307 -26.352 1.00 84.25 192 ASN A CA 1
ATOM 1556 C C . ASN A 1 192 ? 5.182 -1.039 -26.295 1.00 84.25 192 ASN A C 1
ATOM 1558 O O . ASN A 1 192 ? 5.581 -0.014 -25.750 1.00 84.25 192 ASN A O 1
ATOM 1562 N N . ILE A 1 193 ? 6.034 -1.940 -26.791 1.00 89.44 193 ILE A N 1
ATOM 1563 C CA . ILE A 1 193 ? 7.494 -1.792 -26.745 1.00 89.44 193 ILE A CA 1
ATOM 1564 C C . ILE A 1 193 ? 8.045 -1.440 -28.124 1.00 89.44 193 ILE A C 1
ATOM 1566 O O . ILE A 1 193 ? 7.788 -2.121 -29.111 1.00 89.44 193 ILE A O 1
ATOM 1570 N N . SER A 1 194 ? 8.905 -0.425 -28.150 1.00 90.50 194 SER A N 1
ATOM 1571 C CA . SER A 1 194 ? 9.688 -0.022 -29.315 1.00 90.50 194 SER A CA 1
ATOM 1572 C C . SER A 1 194 ? 11.172 0.065 -28.965 1.00 90.50 194 SER A C 1
ATOM 1574 O O . SER A 1 194 ? 11.558 0.089 -27.795 1.00 90.50 194 SER A O 1
ATOM 1576 N N . PHE A 1 195 ? 12.028 0.113 -29.986 1.00 91.38 195 PHE A N 1
ATOM 1577 C CA . PHE A 1 195 ? 13.480 0.180 -29.826 1.00 91.38 195 PHE A CA 1
ATOM 1578 C C . PHE A 1 195 ? 14.056 1.416 -30.515 1.00 91.38 195 PHE A C 1
ATOM 1580 O O . PHE A 1 195 ? 13.769 1.676 -31.683 1.00 91.38 195 PHE A O 1
ATOM 1587 N N . ASN A 1 196 ? 14.893 2.171 -29.806 1.00 90.25 196 ASN A N 1
ATOM 1588 C CA . ASN A 1 196 ? 15.583 3.330 -30.357 1.00 90.25 196 ASN A CA 1
ATOM 1589 C C . ASN A 1 196 ? 16.959 2.912 -30.900 1.00 90.25 196 ASN A C 1
ATOM 1591 O O . ASN A 1 196 ? 17.862 2.562 -30.144 1.00 90.25 196 ASN A O 1
ATOM 1595 N N . ASN A 1 197 ? 17.148 2.981 -32.223 1.00 88.00 197 ASN A N 1
ATOM 1596 C CA . ASN A 1 197 ? 18.407 2.580 -32.863 1.00 88.00 197 ASN A CA 1
ATOM 1597 C C . ASN A 1 197 ? 19.605 3.478 -32.516 1.00 88.00 197 ASN A C 1
ATOM 1599 O O . ASN A 1 197 ? 20.735 3.001 -32.644 1.00 88.00 197 ASN A O 1
ATOM 1603 N N . LYS A 1 198 ? 19.372 4.734 -32.101 1.00 89.44 198 LYS A N 1
ATOM 1604 C CA . LYS A 1 198 ? 20.423 5.688 -31.720 1.00 89.44 198 LYS A CA 1
ATOM 1605 C C . LYS A 1 198 ? 20.915 5.423 -30.300 1.00 89.44 198 LYS A C 1
ATOM 1607 O O . LYS A 1 198 ? 22.109 5.255 -30.102 1.00 89.44 198 LYS A O 1
ATOM 1612 N N . THR A 1 199 ? 20.001 5.331 -29.332 1.00 89.81 199 THR A N 1
ATOM 1613 C CA . THR A 1 199 ? 20.365 5.109 -27.918 1.00 89.81 199 THR A CA 1
ATOM 1614 C C . THR A 1 199 ? 20.567 3.637 -27.565 1.00 89.81 199 THR A C 1
ATOM 1616 O O . THR A 1 199 ? 21.094 3.338 -26.503 1.00 89.81 199 THR A O 1
ATOM 1619 N N . LYS A 1 200 ? 20.165 2.714 -28.451 1.00 89.62 200 LYS A N 1
ATOM 1620 C CA . LYS A 1 200 ? 20.150 1.259 -28.221 1.00 89.62 200 LYS A CA 1
ATOM 1621 C C . LYS A 1 200 ? 19.281 0.833 -27.031 1.00 89.62 200 LYS A C 1
ATOM 1623 O O . LYS A 1 200 ? 19.519 -0.209 -26.429 1.00 89.62 200 LYS A O 1
ATOM 1628 N N . GLU A 1 201 ? 18.239 1.603 -26.726 1.00 89.44 201 GLU A N 1
ATOM 1629 C CA . GLU A 1 201 ? 17.340 1.343 -25.599 1.00 89.44 201 GLU A CA 1
ATOM 1630 C C . GLU A 1 201 ? 15.926 0.959 -26.050 1.00 89.44 201 GLU A C 1
ATOM 1632 O O . GLU A 1 201 ? 15.401 1.460 -27.052 1.00 89.44 201 GLU A O 1
ATOM 1637 N N . PHE A 1 202 ? 15.280 0.106 -25.254 1.00 90.62 202 PHE A N 1
ATOM 1638 C CA . PHE A 1 202 ? 13.844 -0.144 -25.351 1.00 90.62 202 PHE A CA 1
ATOM 1639 C C . PHE A 1 202 ? 13.060 0.959 -24.644 1.00 90.62 202 PHE A C 1
ATOM 1641 O O . PHE A 1 202 ? 13.436 1.429 -23.568 1.00 90.62 202 PHE A O 1
ATOM 1648 N N . TYR A 1 203 ? 11.931 1.343 -25.226 1.00 91.19 203 TYR A N 1
ATOM 1649 C CA . TYR A 1 203 ? 11.020 2.321 -24.650 1.00 91.19 203 TYR A CA 1
ATOM 1650 C C . TYR A 1 203 ? 9.570 1.894 -24.843 1.00 91.19 203 TYR A C 1
ATOM 1652 O O . TYR A 1 203 ? 9.250 1.076 -25.704 1.00 91.19 203 TYR A O 1
ATOM 1660 N N . LEU A 1 204 ? 8.696 2.459 -24.014 1.00 92.06 204 LEU A N 1
ATOM 1661 C CA . LEU A 1 204 ? 7.267 2.204 -24.093 1.00 92.06 204 LEU A CA 1
ATOM 1662 C C . LEU A 1 204 ? 6.571 3.219 -24.987 1.00 92.06 204 LEU A C 1
ATOM 1664 O O . LEU A 1 204 ? 6.904 4.400 -24.950 1.00 92.06 204 LEU A O 1
ATOM 1668 N N . VAL A 1 205 ? 5.563 2.769 -25.719 1.00 92.50 205 VAL A N 1
ATOM 1669 C CA . VAL A 1 205 ? 4.642 3.597 -26.494 1.00 92.50 205 VAL A CA 1
ATOM 1670 C C . VAL A 1 205 ? 3.307 3.660 -25.760 1.00 92.50 205 VAL A C 1
ATOM 1672 O O . VAL A 1 205 ? 2.814 2.668 -25.228 1.00 92.50 205 VAL A O 1
ATOM 1675 N N . CYS A 1 206 ? 2.723 4.853 -25.680 1.00 91.88 206 CYS A N 1
ATOM 1676 C CA . CYS A 1 206 ? 1.426 5.046 -25.054 1.00 91.88 206 CYS A CA 1
ATOM 1677 C C . CYS A 1 206 ? 0.326 4.369 -25.884 1.00 91.88 206 CYS A C 1
ATOM 1679 O O . CYS A 1 206 ? 0.098 4.814 -27.010 1.00 91.88 206 CYS A O 1
ATOM 1681 N N . PRO A 1 207 ? -0.454 3.425 -25.325 1.00 90.44 207 PRO A N 1
ATOM 1682 C CA . PRO A 1 207 ? -1.529 2.771 -26.075 1.00 90.44 207 PRO A CA 1
ATOM 1683 C C . PRO A 1 207 ? -2.678 3.727 -26.431 1.00 90.44 207 PRO A C 1
ATOM 1685 O O . PRO A 1 207 ? -3.453 3.454 -27.336 1.00 90.44 207 PRO A O 1
ATOM 1688 N N . LYS A 1 208 ? -2.801 4.864 -25.729 1.00 92.12 208 LYS A N 1
ATOM 1689 C CA . LYS A 1 208 ? -3.850 5.869 -25.978 1.00 92.12 208 LYS A CA 1
ATOM 1690 C C . LYS A 1 208 ? -3.445 6.951 -26.974 1.00 92.12 208 LYS A C 1
ATOM 1692 O O . LYS A 1 208 ? -4.303 7.571 -27.585 1.00 92.12 208 LYS A O 1
ATOM 1697 N N . CYS A 1 209 ? -2.153 7.266 -27.050 1.00 93.31 209 CYS A N 1
ATOM 1698 C CA . CYS A 1 209 ? -1.669 8.439 -27.781 1.00 93.31 209 CYS A CA 1
ATOM 1699 C C . CYS A 1 209 ? -0.678 8.100 -28.893 1.00 93.31 209 CYS A C 1
ATOM 1701 O O . CYS A 1 209 ? -0.324 9.002 -29.642 1.00 93.31 209 CYS A O 1
ATOM 1703 N N . GLY A 1 210 ? -0.167 6.867 -28.951 1.00 93.25 210 GLY A N 1
ATOM 1704 C CA . GLY A 1 210 ? 0.859 6.452 -29.911 1.00 93.25 210 GLY A CA 1
ATOM 1705 C C . GLY A 1 210 ? 2.235 7.098 -29.706 1.00 93.25 210 GLY A C 1
ATOM 1706 O O . GLY A 1 210 ? 3.141 6.851 -30.492 1.00 93.25 210 GLY A O 1
ATOM 1707 N N . ILE A 1 211 ? 2.422 7.918 -28.663 1.00 94.12 211 ILE A N 1
ATOM 1708 C CA . ILE A 1 211 ? 3.688 8.623 -28.404 1.00 94.12 211 ILE A CA 1
ATOM 1709 C C . ILE A 1 211 ? 4.570 7.883 -27.388 1.00 94.12 211 ILE A C 1
ATOM 1711 O O . ILE A 1 211 ? 4.032 7.193 -26.513 1.00 94.12 211 ILE A O 1
ATOM 1715 N N . PRO A 1 212 ? 5.903 8.061 -27.431 1.00 93.62 212 PRO A N 1
ATOM 1716 C CA . PRO A 1 212 ? 6.806 7.493 -26.437 1.00 93.62 212 PRO A CA 1
ATOM 1717 C C . PRO A 1 212 ? 6.468 7.939 -25.008 1.00 93.62 212 PRO A C 1
ATOM 1719 O O . PRO A 1 212 ? 6.255 9.123 -24.733 1.00 93.62 212 PRO A O 1
ATOM 1722 N N . LEU A 1 213 ? 6.452 6.988 -24.077 1.00 92.94 213 LEU A N 1
ATOM 1723 C CA . LEU A 1 213 ? 6.393 7.274 -22.652 1.00 92.94 213 LEU A CA 1
ATOM 1724 C C . LEU A 1 213 ? 7.779 7.688 -22.154 1.00 92.94 213 LEU A C 1
ATOM 1726 O O . LEU A 1 213 ? 8.784 7.033 -22.433 1.00 92.94 213 LEU A O 1
ATOM 1730 N N . ILE A 1 214 ? 7.818 8.731 -21.333 1.00 90.81 214 ILE A N 1
ATOM 1731 C CA . ILE A 1 214 ? 9.049 9.260 -20.742 1.00 90.81 214 ILE A CA 1
ATOM 1732 C C . ILE A 1 214 ? 9.199 8.802 -19.292 1.00 90.81 214 ILE A C 1
ATOM 1734 O O . ILE A 1 214 ? 8.239 8.344 -18.668 1.00 90.81 214 ILE A O 1
ATOM 1738 N N . ARG A 1 215 ? 10.401 8.922 -18.718 1.00 87.12 215 ARG A N 1
ATOM 1739 C CA . ARG A 1 215 ? 10.584 8.723 -17.270 1.00 87.12 215 ARG A CA 1
ATOM 1740 C C . ARG A 1 215 ? 9.736 9.743 -16.513 1.00 87.12 215 ARG A C 1
ATOM 1742 O O . ARG A 1 215 ? 9.723 10.923 -16.853 1.00 87.12 215 ARG A O 1
ATOM 1749 N N . LYS A 1 216 ? 9.026 9.297 -15.475 1.00 81.56 216 LYS A N 1
ATOM 1750 C CA . LYS A 1 216 ? 8.211 10.207 -14.667 1.00 81.56 216 LYS A CA 1
ATOM 1751 C C . LYS A 1 216 ? 9.117 11.123 -13.841 1.00 81.56 216 LYS A C 1
ATOM 1753 O O . LYS A 1 216 ? 9.837 10.659 -12.960 1.00 81.56 216 LYS A O 1
ATOM 1758 N N . MET A 1 217 ? 9.069 12.426 -14.117 1.00 67.75 217 MET A N 1
ATOM 1759 C CA . MET A 1 217 ? 9.789 13.427 -13.325 1.00 67.75 217 MET A CA 1
ATOM 1760 C C . MET A 1 217 ? 9.406 13.333 -11.839 1.00 67.75 217 MET A C 1
ATOM 1762 O O . MET A 1 217 ? 8.240 13.131 -11.496 1.00 67.75 217 MET A O 1
ATOM 1766 N N . GLY A 1 218 ? 10.400 13.438 -10.952 1.00 63.03 218 GLY A N 1
ATOM 1767 C CA . GLY A 1 218 ? 10.230 13.245 -9.503 1.00 63.03 218 GLY A CA 1
ATOM 1768 C C . GLY A 1 218 ? 10.221 11.780 -9.032 1.00 63.03 218 GLY A C 1
ATOM 1769 O O . GLY A 1 218 ? 10.171 11.524 -7.824 1.00 63.03 218 GLY A O 1
ATOM 1770 N N . ASP A 1 219 ? 10.311 10.823 -9.959 1.00 64.44 219 ASP A N 1
ATOM 1771 C CA . ASP A 1 219 ? 10.556 9.402 -9.696 1.00 64.44 219 ASP A CA 1
ATOM 1772 C C . ASP A 1 219 ? 11.986 9.004 -10.141 1.00 64.44 219 ASP A C 1
ATOM 1774 O O . ASP A 1 219 ? 12.216 7.947 -10.714 1.00 64.44 219 ASP A O 1
ATOM 1778 N N . GLN A 1 220 ? 12.967 9.866 -9.858 1.00 70.38 220 GLN A N 1
ATOM 1779 C CA . GLN A 1 220 ? 14.393 9.521 -9.895 1.00 70.38 220 GLN A CA 1
ATOM 1780 C C . GLN A 1 220 ? 14.849 9.125 -8.492 1.00 70.38 220 GLN A C 1
ATOM 1782 O O . GLN A 1 220 ? 14.391 9.731 -7.510 1.00 70.38 220 GLN A O 1
ATOM 1787 N N . LEU A 1 221 ? 15.755 8.146 -8.389 1.00 74.00 221 LEU A N 1
ATOM 1788 C CA . LEU A 1 221 ? 16.456 7.884 -7.134 1.00 74.00 221 LEU A CA 1
ATOM 1789 C C . LEU A 1 221 ? 17.098 9.191 -6.674 1.00 74.00 221 LEU A C 1
ATOM 1791 O O . LEU A 1 221 ? 17.972 9.748 -7.325 1.00 74.00 221 LEU A O 1
ATOM 1795 N N . SER A 1 222 ? 16.571 9.724 -5.580 1.00 76.62 222 SER A N 1
ATOM 1796 C CA . SER A 1 222 ? 16.914 11.045 -5.076 1.00 76.62 222 SER A CA 1
ATOM 1797 C C . SER A 1 222 ? 16.995 10.988 -3.558 1.00 76.62 222 SER A C 1
ATOM 1799 O O . SER A 1 222 ? 16.242 10.224 -2.933 1.00 76.62 222 SER A O 1
ATOM 1801 N N . PRO A 1 223 ? 17.829 11.837 -2.932 1.00 79.62 223 PRO A N 1
ATOM 1802 C CA . PRO A 1 223 ? 17.892 11.945 -1.476 1.00 79.62 223 PRO A CA 1
ATOM 1803 C C . PRO A 1 223 ? 16.510 12.151 -0.839 1.00 79.62 223 PRO A C 1
ATOM 1805 O O . PRO A 1 223 ? 16.218 11.607 0.224 1.00 79.62 223 PRO A O 1
ATOM 1808 N N . ALA A 1 224 ? 15.604 12.855 -1.526 1.00 79.31 224 ALA A N 1
ATOM 1809 C CA . ALA A 1 224 ? 14.232 13.067 -1.075 1.00 79.31 224 ALA A CA 1
ATOM 1810 C C . ALA A 1 224 ? 13.413 11.766 -0.958 1.00 79.31 224 ALA A C 1
ATOM 1812 O O . ALA A 1 224 ? 12.618 11.624 -0.025 1.00 79.31 224 ALA A O 1
ATOM 1813 N N . ILE A 1 225 ? 13.581 10.806 -1.875 1.00 82.75 225 ILE A N 1
ATOM 1814 C CA . ILE A 1 225 ? 12.889 9.508 -1.804 1.00 82.75 225 ILE A CA 1
ATOM 1815 C C . ILE A 1 225 ? 13.459 8.656 -0.674 1.00 82.75 225 ILE A C 1
ATOM 1817 O O . ILE A 1 225 ? 12.681 8.088 0.096 1.00 82.75 225 ILE A O 1
ATOM 1821 N N . TYR A 1 226 ? 14.784 8.616 -0.527 1.00 85.19 226 TYR A N 1
ATOM 1822 C CA . TYR A 1 226 ? 15.427 7.910 0.581 1.00 85.19 226 TYR A CA 1
ATOM 1823 C C . TYR A 1 226 ? 15.016 8.494 1.933 1.00 85.19 226 TYR A C 1
ATOM 1825 O O . TYR A 1 226 ? 14.583 7.745 2.805 1.00 85.19 226 TYR A O 1
ATOM 1833 N N . LYS A 1 227 ? 14.998 9.826 2.071 1.00 86.38 227 LYS A N 1
ATOM 1834 C CA . LYS A 1 227 ? 14.508 10.517 3.273 1.00 86.38 227 LYS A CA 1
ATOM 1835 C C . LYS A 1 227 ? 13.069 10.125 3.617 1.00 86.38 227 LYS A C 1
ATOM 1837 O O . LYS A 1 227 ? 12.763 9.886 4.778 1.00 86.38 227 LYS A O 1
ATOM 1842 N N . ARG A 1 228 ? 12.182 9.987 2.623 1.00 84.00 228 ARG A N 1
ATOM 1843 C CA . ARG A 1 228 ? 10.800 9.514 2.853 1.00 84.00 228 ARG A CA 1
ATOM 1844 C C . ARG A 1 228 ? 10.734 8.068 3.319 1.00 84.00 228 ARG A C 1
ATOM 1846 O O . ARG A 1 228 ? 9.892 7.748 4.151 1.00 84.00 228 ARG A O 1
ATOM 1853 N N . ARG A 1 229 ? 11.570 7.186 2.767 1.00 88.81 229 ARG A N 1
ATOM 1854 C CA . ARG A 1 229 ? 11.625 5.783 3.202 1.00 88.81 229 ARG A CA 1
ATOM 1855 C C . ARG A 1 229 ? 12.191 5.666 4.618 1.00 88.81 229 ARG A C 1
ATOM 1857 O O . ARG A 1 229 ? 11.622 4.927 5.409 1.00 88.81 229 ARG A O 1
ATOM 1864 N N . GLN A 1 230 ? 13.217 6.445 4.955 1.00 90.88 230 GLN A N 1
ATOM 1865 C CA . GLN A 1 230 ? 13.752 6.532 6.317 1.00 90.88 230 GLN A CA 1
ATOM 1866 C C . GLN A 1 230 ? 12.712 7.078 7.303 1.00 90.88 230 GLN A C 1
ATOM 1868 O O . GLN A 1 230 ? 12.527 6.520 8.380 1.00 90.88 230 GLN A O 1
ATOM 1873 N N . GLU A 1 231 ? 11.988 8.139 6.937 1.00 90.75 231 GLU A N 1
ATOM 1874 C CA . GLU A 1 231 ? 10.902 8.674 7.767 1.00 90.75 231 GLU A CA 1
ATOM 1875 C C . GLU A 1 231 ? 9.799 7.628 7.978 1.00 90.75 231 GLU A C 1
ATOM 1877 O O . GLU A 1 231 ? 9.337 7.431 9.100 1.00 90.75 231 GLU A O 1
ATOM 1882 N N . PHE A 1 232 ? 9.430 6.887 6.928 1.00 93.81 232 PHE A N 1
ATOM 1883 C CA . PHE A 1 232 ? 8.508 5.759 7.049 1.00 93.81 232 PHE A CA 1
ATOM 1884 C C . PHE A 1 232 ? 9.024 4.692 8.024 1.00 93.81 232 PHE A C 1
ATOM 1886 O O . PHE A 1 232 ? 8.254 4.217 8.852 1.00 93.81 232 PHE A O 1
ATOM 1893 N N . GLU A 1 233 ? 10.306 4.327 7.965 1.00 94.12 233 GLU A N 1
ATOM 1894 C CA . GLU A 1 233 ? 10.896 3.344 8.883 1.00 94.12 233 GLU A CA 1
ATOM 1895 C C . GLU A 1 233 ? 10.843 3.815 10.340 1.00 94.12 233 GLU A C 1
ATOM 1897 O O . GLU A 1 233 ? 10.499 3.029 11.225 1.00 94.12 233 GLU A O 1
ATOM 1902 N N . LYS A 1 234 ? 11.096 5.105 10.597 1.00 96.19 234 LYS A N 1
ATOM 1903 C CA . LYS A 1 234 ? 10.922 5.699 11.931 1.00 96.19 234 LYS A CA 1
ATOM 1904 C C . LYS A 1 234 ? 9.466 5.611 12.390 1.00 96.19 234 LYS A C 1
ATOM 1906 O O . LYS A 1 234 ? 9.213 5.205 13.522 1.00 96.19 234 LYS A O 1
ATOM 1911 N N . ILE A 1 235 ? 8.518 5.943 11.511 1.00 96.00 235 ILE A N 1
ATOM 1912 C CA . ILE A 1 235 ? 7.081 5.877 11.802 1.00 96.00 235 ILE A CA 1
A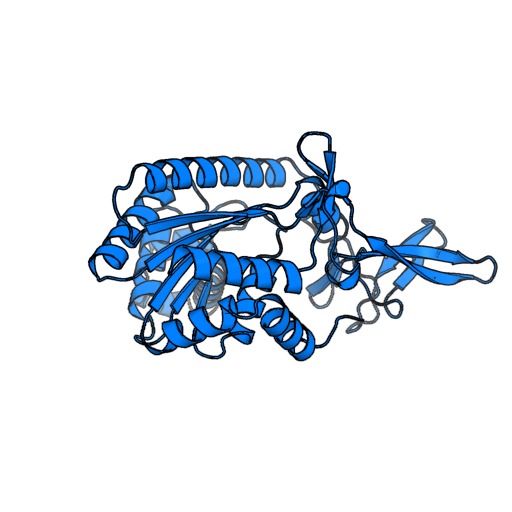TOM 1913 C C . ILE A 1 235 ? 6.642 4.445 12.113 1.00 96.00 235 ILE A C 1
ATOM 1915 O O . ILE A 1 235 ? 5.992 4.218 13.129 1.00 96.00 235 ILE A O 1
ATOM 1919 N N . ALA A 1 236 ? 7.010 3.483 11.267 1.00 96.00 236 ALA A N 1
ATOM 1920 C CA . ALA A 1 236 ? 6.687 2.071 11.438 1.00 96.00 236 ALA A CA 1
ATOM 1921 C C . ALA A 1 236 ? 7.263 1.526 12.754 1.00 96.00 236 ALA A C 1
ATOM 1923 O O . ALA A 1 236 ? 6.550 0.891 13.531 1.00 96.00 236 ALA A O 1
ATOM 1924 N N . LYS A 1 237 ? 8.531 1.843 13.055 1.00 96.44 237 LYS A N 1
ATOM 1925 C CA . LYS A 1 237 ? 9.194 1.453 14.308 1.00 96.44 237 LYS A CA 1
ATOM 1926 C C . LYS A 1 237 ? 8.485 2.027 15.535 1.00 96.44 237 LYS A C 1
ATOM 1928 O O . LYS A 1 237 ? 8.228 1.286 16.482 1.00 96.44 237 LYS A O 1
ATOM 1933 N N . GLU A 1 238 ? 8.167 3.319 15.525 1.00 96.50 238 GLU A N 1
ATOM 1934 C CA . GLU A 1 238 ? 7.510 3.983 16.654 1.00 96.50 238 GLU A CA 1
ATOM 1935 C C . GLU A 1 238 ? 6.059 3.510 16.831 1.00 96.50 238 GLU A C 1
ATOM 1937 O O . GLU A 1 238 ? 5.649 3.224 17.954 1.00 96.50 238 GLU A O 1
ATOM 1942 N N . LEU A 1 239 ? 5.297 3.333 15.744 1.00 95.50 239 LEU A N 1
ATOM 1943 C CA . LEU A 1 239 ? 3.955 2.743 15.801 1.00 95.50 239 LEU A CA 1
ATOM 1944 C C . LEU A 1 239 ? 3.991 1.331 16.369 1.00 95.50 239 LEU A C 1
ATOM 1946 O O . LEU A 1 239 ? 3.238 1.039 17.293 1.00 95.50 239 LEU A O 1
ATOM 1950 N N . LYS A 1 240 ? 4.883 0.473 15.862 1.00 95.62 240 LYS A N 1
ATOM 1951 C CA . LYS A 1 240 ? 5.043 -0.887 16.378 1.00 95.62 240 LYS A CA 1
ATOM 1952 C C . LYS A 1 240 ? 5.366 -0.862 17.869 1.00 95.62 240 LYS A C 1
ATOM 1954 O O . LYS A 1 240 ? 4.738 -1.585 18.629 1.00 95.62 240 LYS A O 1
ATOM 1959 N N . LYS A 1 241 ? 6.305 -0.011 18.297 1.00 94.88 241 LYS A N 1
ATOM 1960 C CA . LYS A 1 241 ? 6.673 0.139 19.712 1.00 94.88 241 LYS A CA 1
ATOM 1961 C C . LYS A 1 241 ? 5.474 0.540 20.569 1.00 94.88 241 LYS A C 1
ATOM 1963 O O . LYS A 1 241 ? 5.292 -0.054 21.625 1.00 94.88 241 LYS A O 1
ATOM 1968 N N . ARG A 1 242 ? 4.678 1.525 20.140 1.00 93.38 242 ARG A N 1
ATOM 1969 C CA . ARG A 1 242 ? 3.480 1.952 20.878 1.00 93.38 242 ARG A CA 1
ATOM 1970 C C . ARG A 1 242 ? 2.450 0.838 20.940 1.00 93.38 242 ARG A C 1
ATOM 1972 O O . ARG A 1 242 ? 2.127 0.413 22.034 1.00 93.38 242 ARG A O 1
ATOM 1979 N N . VAL A 1 243 ? 2.058 0.283 19.793 1.00 92.44 243 VAL A N 1
ATOM 1980 C CA . VAL A 1 243 ? 1.068 -0.803 19.717 1.00 92.44 243 VAL A CA 1
ATOM 1981 C C . VAL A 1 243 ? 1.494 -2.031 20.529 1.00 92.44 243 VAL A C 1
ATOM 1983 O O . VAL A 1 243 ? 0.660 -2.618 21.197 1.00 92.44 243 VAL A O 1
ATOM 1986 N N . CYS A 1 244 ? 2.778 -2.402 20.535 1.00 88.44 244 CYS A N 1
ATOM 1987 C CA . CYS A 1 244 ? 3.284 -3.511 21.354 1.00 88.44 244 CYS A CA 1
ATOM 1988 C C . CYS A 1 244 ? 3.286 -3.227 22.862 1.00 88.44 244 CYS A C 1
ATOM 1990 O O . CYS A 1 244 ? 3.250 -4.170 23.643 1.00 88.44 244 CYS A O 1
ATOM 1992 N N . LYS A 1 245 ? 3.390 -1.960 23.274 1.00 87.31 245 LYS A N 1
ATOM 1993 C CA . LYS A 1 245 ? 3.244 -1.570 24.682 1.00 87.31 245 LYS A CA 1
ATOM 1994 C C . LYS A 1 245 ? 1.781 -1.520 25.115 1.00 87.31 245 LYS A C 1
ATOM 1996 O O . LYS A 1 245 ? 1.518 -1.572 26.313 1.00 87.31 245 LYS A O 1
ATOM 2001 N N . GLU A 1 246 ? 0.853 -1.408 24.169 1.00 76.69 246 GLU A N 1
ATOM 2002 C CA . GLU A 1 246 ? -0.569 -1.440 24.479 1.00 76.69 246 GLU A CA 1
ATOM 2003 C C . GLU A 1 246 ? -0.977 -2.837 24.954 1.00 76.69 246 GLU A C 1
ATOM 2005 O O . GLU A 1 246 ? -0.696 -3.843 24.308 1.00 76.69 246 GLU A O 1
ATOM 2010 N N . GLN A 1 247 ? -1.721 -2.894 26.056 1.00 68.75 247 GLN A N 1
ATOM 2011 C CA . GLN A 1 247 ? -2.312 -4.136 26.569 1.00 68.75 247 GLN A CA 1
ATOM 2012 C C . GLN A 1 247 ? -3.678 -4.447 25.923 1.00 68.75 247 GLN A C 1
ATOM 2014 O O . GLN A 1 247 ? -4.376 -5.375 26.325 1.00 68.75 247 GLN A O 1
ATOM 2019 N N . SER A 1 248 ? -4.098 -3.667 24.919 1.00 77.06 248 SER A N 1
ATOM 2020 C CA . SER A 1 248 ? -5.396 -3.845 24.267 1.00 77.06 248 SER A CA 1
ATOM 2021 C C . SER A 1 248 ? -5.341 -4.930 23.195 1.00 77.06 248 SER A C 1
ATOM 2023 O O . SER A 1 248 ? -4.732 -4.747 22.143 1.00 77.06 248 SER A O 1
ATOM 2025 N N . SER A 1 249 ? -6.102 -6.010 23.385 1.00 78.88 249 SER A N 1
ATOM 2026 C CA . SER A 1 249 ? -6.278 -7.057 22.366 1.00 78.88 249 SER A CA 1
ATOM 2027 C C . SER A 1 249 ? -6.968 -6.560 21.084 1.00 78.88 249 SER A C 1
ATOM 2029 O O . SER A 1 249 ? -6.988 -7.262 20.073 1.00 78.88 249 SER A O 1
ATOM 2031 N N . LYS A 1 250 ? -7.558 -5.357 21.092 1.00 91.38 250 LYS A N 1
ATOM 2032 C CA . LYS A 1 250 ? -8.288 -4.786 19.950 1.00 91.38 250 LYS A CA 1
ATOM 2033 C C . LYS A 1 250 ? -7.395 -4.043 18.959 1.00 91.38 250 LYS A C 1
ATOM 2035 O O . LYS A 1 250 ? -7.838 -3.834 17.831 1.00 91.38 250 LYS A O 1
ATOM 2040 N N . ILE A 1 251 ? -6.177 -3.663 19.349 1.00 95.00 251 ILE A N 1
ATOM 2041 C CA . ILE A 1 251 ? -5.238 -2.921 18.502 1.00 95.00 251 ILE A CA 1
ATOM 2042 C C . ILE A 1 251 ? -4.044 -3.820 18.193 1.00 95.00 251 ILE A C 1
ATOM 2044 O O . ILE A 1 251 ? -3.381 -4.310 19.099 1.00 95.00 251 ILE A O 1
ATOM 2048 N N . THR A 1 252 ? -3.746 -4.046 16.915 1.00 95.38 252 THR A N 1
ATOM 2049 C CA . THR A 1 252 ? -2.670 -4.967 16.521 1.00 95.38 252 THR A CA 1
ATOM 2050 C C . THR A 1 252 ? -1.787 -4.381 15.433 1.00 95.38 252 THR A C 1
ATOM 2052 O O . THR A 1 252 ? -2.245 -3.646 14.561 1.00 95.38 252 THR A O 1
ATOM 2055 N N . TYR A 1 253 ? -0.502 -4.730 15.470 1.00 96.31 253 TYR A N 1
ATOM 2056 C CA . TYR A 1 253 ? 0.468 -4.384 14.440 1.00 96.31 253 TYR A CA 1
ATOM 2057 C C . TYR A 1 253 ? 0.888 -5.642 13.675 1.00 96.31 253 TYR A C 1
ATOM 2059 O O . TYR A 1 253 ? 1.504 -6.544 14.239 1.00 96.31 253 TYR A O 1
ATOM 2067 N N . ILE A 1 254 ? 0.594 -5.689 12.378 1.00 95.81 254 ILE A N 1
ATOM 2068 C CA . ILE A 1 254 ? 0.968 -6.781 11.479 1.00 95.81 254 ILE A CA 1
ATOM 2069 C C . ILE A 1 254 ? 2.032 -6.264 10.518 1.00 95.81 254 ILE A C 1
ATOM 2071 O O . ILE A 1 254 ? 1.762 -5.382 9.708 1.00 95.81 254 ILE A O 1
ATOM 2075 N N . ARG A 1 255 ? 3.223 -6.866 10.545 1.00 95.44 255 ARG A N 1
ATOM 2076 C CA . ARG A 1 255 ? 4.225 -6.695 9.486 1.00 95.44 255 ARG A CA 1
ATOM 2077 C C . ARG A 1 255 ? 4.209 -7.898 8.562 1.00 95.44 255 ARG A C 1
ATOM 2079 O O . ARG A 1 255 ? 4.358 -9.032 9.014 1.00 95.44 255 ARG A O 1
ATOM 2086 N N . MET A 1 256 ? 4.082 -7.648 7.266 1.00 94.19 256 MET A N 1
ATOM 2087 C CA . MET A 1 256 ? 4.071 -8.683 6.245 1.00 94.19 256 MET A CA 1
ATOM 2088 C C . MET A 1 256 ? 5.061 -8.345 5.134 1.00 94.19 256 MET A C 1
ATOM 2090 O O . MET A 1 256 ? 4.976 -7.290 4.509 1.00 94.19 256 MET A O 1
ATOM 2094 N N . ARG A 1 257 ? 5.974 -9.277 4.855 1.00 92.06 257 ARG A N 1
ATOM 2095 C CA . ARG A 1 257 ? 6.849 -9.202 3.685 1.00 92.06 257 ARG A CA 1
ATOM 2096 C C . ARG A 1 257 ? 6.134 -9.702 2.436 1.00 92.06 257 ARG A C 1
ATOM 2098 O O . ARG A 1 257 ? 5.361 -10.657 2.492 1.00 92.06 257 ARG A O 1
ATOM 2105 N N . THR A 1 258 ? 6.439 -9.074 1.309 1.00 92.62 258 THR A N 1
ATOM 2106 C CA . THR A 1 258 ? 5.926 -9.445 -0.026 1.00 92.62 258 THR A CA 1
ATOM 2107 C C . THR A 1 258 ? 6.949 -10.215 -0.853 1.00 92.62 258 THR A C 1
ATOM 2109 O O . THR A 1 258 ? 6.852 -10.295 -2.073 1.00 92.62 258 THR A O 1
ATOM 2112 N N . ASP A 1 259 ? 7.935 -10.790 -0.179 1.00 93.12 259 ASP A N 1
ATOM 2113 C CA . ASP A 1 259 ? 8.955 -11.637 -0.763 1.00 93.12 259 ASP A CA 1
ATOM 2114 C C . ASP A 1 259 ? 9.099 -12.938 0.036 1.00 93.12 259 ASP A C 1
ATOM 2116 O O . ASP A 1 259 ? 8.510 -13.119 1.113 1.00 93.12 259 ASP A O 1
ATOM 2120 N N . ILE A 1 260 ? 9.816 -13.886 -0.557 1.00 92.75 260 ILE A N 1
ATOM 2121 C CA . ILE A 1 260 ? 10.068 -15.213 -0.005 1.00 92.75 260 ILE A CA 1
ATOM 2122 C C . ILE A 1 260 ? 11.506 -15.631 -0.330 1.00 92.75 260 ILE A C 1
ATOM 2124 O O . ILE A 1 260 ? 11.939 -15.432 -1.465 1.00 92.75 260 ILE A O 1
ATOM 2128 N N . PRO A 1 261 ? 12.271 -16.189 0.629 1.00 93.94 261 PRO A N 1
ATOM 2129 C CA . PRO A 1 261 ? 13.596 -16.732 0.345 1.00 93.94 261 PRO A CA 1
ATOM 2130 C C . PRO A 1 261 ? 13.557 -17.741 -0.798 1.00 93.94 261 PRO A C 1
ATOM 2132 O O . PRO A 1 261 ? 12.684 -18.609 -0.813 1.00 93.94 261 PRO A O 1
ATOM 2135 N N . VAL A 1 262 ? 14.516 -17.646 -1.723 1.00 93.50 262 VAL A N 1
ATOM 2136 C CA . VAL A 1 262 ? 14.584 -18.523 -2.907 1.00 93.50 262 VAL A CA 1
ATOM 2137 C C . VAL A 1 262 ? 14.578 -20.000 -2.504 1.00 93.50 262 VAL A C 1
ATOM 2139 O O . VAL A 1 262 ? 13.839 -20.792 -3.074 1.00 93.50 262 VAL A O 1
ATOM 2142 N N . ASN A 1 263 ? 15.310 -20.358 -1.448 1.00 92.44 263 ASN A N 1
ATOM 2143 C CA . ASN A 1 263 ? 15.390 -21.730 -0.938 1.00 92.44 263 ASN A CA 1
ATOM 2144 C C . ASN A 1 263 ? 14.121 -22.236 -0.223 1.00 92.44 263 ASN A C 1
ATOM 2146 O O . ASN A 1 263 ? 14.020 -23.423 0.062 1.00 92.44 263 ASN A O 1
ATOM 2150 N N . LYS A 1 264 ? 13.173 -21.353 0.108 1.00 88.88 264 LYS A N 1
ATOM 2151 C CA . LYS A 1 264 ? 11.883 -21.707 0.727 1.00 88.88 264 LYS A CA 1
ATOM 2152 C C . LYS A 1 264 ? 10.725 -21.626 -0.262 1.00 88.88 264 LYS A C 1
ATOM 2154 O O . LYS A 1 264 ? 9.574 -21.818 0.124 1.00 88.88 264 LYS A O 1
ATOM 2159 N N . PHE A 1 265 ? 11.005 -21.286 -1.516 1.00 90.31 265 PHE A N 1
ATOM 2160 C CA . PHE A 1 265 ? 9.983 -21.141 -2.529 1.00 90.31 265 PHE A CA 1
ATOM 2161 C C . PHE A 1 265 ? 9.550 -22.516 -3.044 1.00 90.31 265 PHE A C 1
ATOM 2163 O O . PHE A 1 265 ? 10.286 -23.176 -3.767 1.00 90.31 265 PHE A O 1
ATOM 2170 N N . GLN A 1 266 ? 8.348 -22.933 -2.652 1.00 83.44 266 GLN A N 1
ATOM 2171 C CA . GLN A 1 266 ? 7.703 -24.172 -3.110 1.00 83.44 266 GLN A CA 1
ATOM 2172 C C . GLN A 1 266 ? 6.453 -23.894 -3.960 1.00 83.44 266 GLN A C 1
ATOM 2174 O O . GLN A 1 266 ? 5.775 -24.819 -4.398 1.00 83.44 266 GLN A O 1
ATOM 2179 N N . GLU A 1 267 ? 6.103 -22.621 -4.160 1.00 75.06 267 GLU A N 1
ATOM 2180 C CA . GLU A 1 267 ? 4.932 -22.251 -4.952 1.00 75.06 267 GLU A CA 1
ATOM 2181 C C . GLU A 1 267 ? 5.243 -22.308 -6.459 1.00 75.06 267 GLU A C 1
ATOM 2183 O O . GLU A 1 267 ? 6.392 -22.356 -6.891 1.00 75.06 267 GLU A O 1
ATOM 2188 N N . ASN A 1 268 ? 4.204 -22.263 -7.292 1.00 83.62 268 ASN A N 1
ATOM 2189 C CA . ASN A 1 268 ? 4.367 -22.102 -8.737 1.00 83.62 268 ASN A CA 1
ATOM 2190 C C . ASN A 1 268 ? 4.953 -20.706 -9.049 1.00 83.62 268 ASN A C 1
ATOM 2192 O O . ASN A 1 268 ? 4.577 -19.723 -8.410 1.00 83.62 268 ASN A O 1
ATOM 2196 N N . GLN A 1 269 ? 5.806 -20.588 -10.076 1.00 83.56 269 GLN A N 1
ATOM 2197 C CA . GLN A 1 269 ? 6.272 -19.314 -10.650 1.00 83.56 269 GLN A CA 1
ATOM 2198 C C . GLN A 1 269 ? 5.147 -18.292 -10.899 1.00 83.56 269 GLN A C 1
ATOM 2200 O O . GLN A 1 269 ? 5.378 -17.088 -10.818 1.00 83.56 269 GLN A O 1
ATOM 2205 N N . GLU A 1 270 ? 3.913 -18.742 -11.129 1.00 84.88 270 GLU A N 1
ATOM 2206 C CA . GLU A 1 270 ? 2.718 -17.893 -11.184 1.00 84.88 270 GLU A CA 1
ATOM 2207 C C . GLU A 1 270 ? 2.432 -17.069 -9.921 1.00 84.88 270 GLU A C 1
ATOM 2209 O O . GLU A 1 270 ? 1.623 -16.142 -9.970 1.00 84.88 270 GLU A O 1
ATOM 2214 N N . SER A 1 271 ? 3.033 -17.402 -8.782 1.00 89.69 271 SER A N 1
ATOM 2215 C CA . SER A 1 271 ? 2.973 -16.619 -7.546 1.00 89.69 271 SER A CA 1
ATOM 2216 C C . SER A 1 271 ? 3.974 -15.465 -7.512 1.00 89.69 271 SER A C 1
ATOM 2218 O O . SER A 1 271 ? 3.852 -14.561 -6.682 1.00 89.69 271 SER A O 1
ATOM 2220 N N . LEU A 1 272 ? 4.954 -15.472 -8.414 1.00 91.75 272 LEU A N 1
ATOM 2221 C CA . LEU A 1 272 ? 6.043 -14.510 -8.431 1.00 91.75 272 LEU A CA 1
ATOM 2222 C C . LEU A 1 272 ? 5.689 -13.273 -9.248 1.00 91.75 272 LEU A C 1
ATOM 2224 O O . LEU A 1 272 ? 4.891 -13.305 -10.189 1.00 91.75 272 LEU A O 1
ATOM 2228 N N . ASN A 1 273 ? 6.305 -12.159 -8.868 1.00 90.50 273 ASN A N 1
ATOM 2229 C CA . ASN A 1 273 ? 6.357 -10.977 -9.700 1.00 90.50 273 ASN A CA 1
ATOM 2230 C C . ASN A 1 273 ? 7.372 -11.239 -10.812 1.00 90.50 273 ASN A C 1
ATOM 2232 O O . ASN A 1 273 ? 8.548 -11.476 -10.535 1.00 90.50 273 ASN A O 1
ATOM 2236 N N . LEU A 1 274 ? 6.914 -11.221 -12.059 1.00 90.25 274 LEU A N 1
ATOM 2237 C CA . LEU A 1 274 ? 7.771 -11.441 -13.216 1.00 90.25 274 LEU A CA 1
ATOM 2238 C C . LEU A 1 274 ? 8.169 -10.095 -13.811 1.00 90.25 274 LEU A C 1
ATOM 2240 O O . LEU A 1 274 ? 7.317 -9.229 -14.010 1.00 90.25 274 LEU A O 1
ATOM 2244 N N . ILE A 1 275 ? 9.452 -9.946 -14.113 1.00 90.69 275 ILE A N 1
ATOM 2245 C CA . ILE A 1 275 ? 9.975 -8.841 -14.911 1.00 90.69 275 ILE A CA 1
ATOM 2246 C C . ILE A 1 275 ? 10.300 -9.328 -16.315 1.00 90.69 275 ILE A C 1
ATOM 2248 O O . ILE A 1 275 ? 10.564 -10.513 -16.529 1.00 90.69 275 ILE A O 1
ATOM 2252 N N . THR A 1 276 ? 10.263 -8.407 -17.265 1.00 89.50 276 THR A N 1
ATOM 2253 C CA . THR A 1 276 ? 10.476 -8.690 -18.677 1.00 89.50 276 THR A CA 1
ATOM 2254 C C . THR A 1 276 ? 11.833 -8.174 -19.114 1.00 89.50 276 THR A C 1
ATOM 2256 O O . THR A 1 276 ? 12.172 -7.015 -18.884 1.00 89.50 276 THR A O 1
ATOM 2259 N N . GLU A 1 277 ? 12.598 -9.042 -19.759 1.00 88.44 277 GLU A N 1
ATOM 2260 C CA . GLU A 1 277 ? 13.819 -8.697 -20.470 1.00 88.44 277 GLU A CA 1
ATOM 2261 C C . GLU A 1 277 ? 13.524 -8.637 -21.960 1.00 88.44 277 GLU A C 1
ATOM 2263 O O . GLU A 1 277 ? 12.973 -9.584 -22.525 1.00 88.44 277 GLU A O 1
ATOM 2268 N N . TYR A 1 278 ? 13.896 -7.525 -22.584 1.00 89.25 278 TYR A N 1
ATOM 2269 C CA . TYR A 1 278 ? 13.730 -7.324 -24.015 1.00 89.25 278 TYR A CA 1
ATOM 2270 C C . TYR A 1 278 ? 15.031 -7.605 -24.746 1.00 89.25 278 TYR A C 1
ATOM 2272 O O . TYR A 1 278 ? 16.106 -7.199 -24.306 1.00 89.25 278 TYR A O 1
ATOM 2280 N N . SER A 1 279 ? 14.922 -8.263 -25.892 1.00 90.06 279 SER A N 1
ATOM 2281 C CA . SER A 1 279 ? 16.022 -8.430 -26.833 1.00 90.06 279 SER A CA 1
ATOM 2282 C C . SER A 1 279 ? 15.546 -8.122 -28.247 1.00 90.06 279 SER A C 1
ATOM 2284 O O . SER A 1 279 ? 14.354 -8.199 -28.548 1.00 90.06 279 SER A O 1
ATOM 2286 N N . LYS A 1 280 ? 16.482 -7.729 -29.110 1.00 91.25 280 LYS A N 1
ATOM 2287 C CA . LYS A 1 280 ? 16.231 -7.447 -30.521 1.00 91.25 280 LYS A CA 1
ATOM 2288 C C . LYS A 1 280 ? 17.106 -8.374 -31.353 1.00 91.25 280 LYS A C 1
ATOM 2290 O O . LYS A 1 280 ? 18.315 -8.424 -31.132 1.00 91.25 280 LYS A O 1
ATOM 2295 N N . ASP A 1 281 ? 16.502 -9.118 -32.272 1.00 90.12 281 ASP A N 1
ATOM 2296 C CA . ASP A 1 281 ? 17.244 -10.005 -33.167 1.00 90.12 281 ASP A CA 1
ATOM 2297 C C . ASP A 1 281 ? 17.901 -9.238 -34.334 1.00 90.12 281 ASP A C 1
ATOM 2299 O O . ASP A 1 281 ? 17.677 -8.039 -34.536 1.00 90.12 281 ASP A O 1
ATOM 2303 N N . LYS A 1 282 ? 18.710 -9.943 -35.140 1.00 88.69 282 LYS A N 1
ATOM 2304 C CA . LYS A 1 282 ? 19.379 -9.374 -36.327 1.00 88.69 282 LYS A CA 1
ATOM 2305 C C . LYS A 1 282 ? 18.398 -8.864 -37.396 1.00 88.69 282 LYS A C 1
ATOM 2307 O O . LYS A 1 282 ? 18.773 -8.016 -38.195 1.00 88.69 282 LYS A O 1
ATOM 2312 N N . LYS A 1 283 ? 17.153 -9.359 -37.409 1.00 87.31 283 LYS A N 1
ATOM 2313 C CA . LYS A 1 283 ? 16.074 -8.943 -38.326 1.00 87.31 283 LYS A CA 1
ATOM 2314 C C . LYS A 1 283 ? 15.249 -7.779 -37.761 1.00 87.31 283 LYS A C 1
ATOM 2316 O O . LYS A 1 283 ? 14.299 -7.327 -38.390 1.00 87.31 283 LYS A O 1
ATOM 2321 N N . GLY A 1 284 ? 15.604 -7.294 -36.574 1.00 8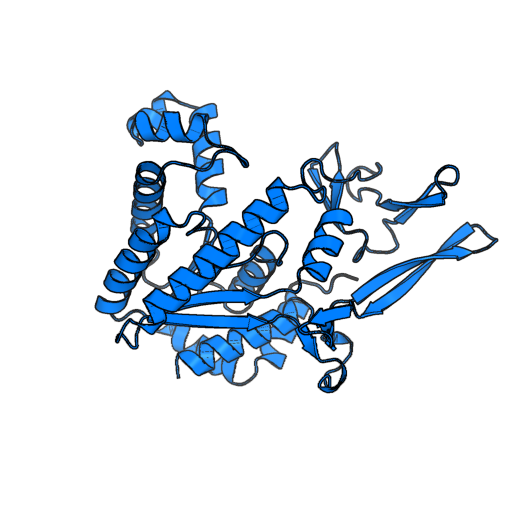4.38 284 GLY A N 1
ATOM 2322 C CA . GLY A 1 284 ? 14.958 -6.189 -35.894 1.00 84.38 284 GLY A CA 1
ATOM 2323 C C . GLY A 1 284 ? 13.697 -6.546 -35.109 1.00 84.38 284 GLY A C 1
ATOM 2324 O O . GLY A 1 284 ? 13.058 -5.633 -34.585 1.00 84.38 284 GLY A O 1
ATOM 2325 N N . ARG A 1 285 ? 13.356 -7.833 -34.980 1.00 87.81 285 ARG A N 1
ATOM 2326 C CA . ARG A 1 285 ? 12.205 -8.292 -34.196 1.00 87.81 285 ARG A CA 1
ATOM 2327 C C . ARG A 1 285 ? 12.528 -8.212 -32.711 1.00 87.81 285 ARG A C 1
ATOM 2329 O O . ARG A 1 285 ? 13.599 -8.634 -32.273 1.00 87.81 285 ARG A O 1
ATOM 2336 N N . ILE A 1 286 ? 11.588 -7.672 -31.943 1.00 90.00 286 ILE A N 1
ATOM 2337 C CA . ILE A 1 286 ? 11.699 -7.566 -30.490 1.00 90.00 286 ILE A CA 1
ATOM 2338 C C . ILE A 1 286 ? 11.089 -8.818 -29.864 1.00 90.00 286 ILE A C 1
ATOM 2340 O O . ILE A 1 286 ? 9.964 -9.193 -30.188 1.00 90.00 286 ILE A O 1
ATOM 2344 N N . SER A 1 287 ? 11.821 -9.445 -28.949 1.00 89.25 287 SER A N 1
ATOM 2345 C CA . SER A 1 287 ? 11.330 -10.555 -28.136 1.00 89.25 287 SER A CA 1
ATOM 2346 C C . SER A 1 287 ? 11.383 -10.200 -26.652 1.00 89.25 287 SER A C 1
ATOM 2348 O O . SER A 1 287 ? 12.137 -9.319 -26.236 1.00 89.25 287 SER A O 1
ATOM 2350 N N . ALA A 1 288 ? 10.548 -10.868 -25.858 1.00 88.69 288 ALA A N 1
ATOM 2351 C CA . ALA A 1 288 ? 10.423 -10.643 -24.427 1.00 88.69 288 ALA A CA 1
ATOM 2352 C C . ALA A 1 288 ? 10.557 -11.963 -23.671 1.00 88.69 288 ALA A C 1
ATOM 2354 O O . ALA A 1 288 ? 9.781 -12.894 -23.897 1.00 88.69 288 ALA A O 1
ATOM 2355 N N . LYS A 1 289 ? 11.490 -12.022 -22.722 1.00 89.62 289 LYS A N 1
ATOM 2356 C CA . LYS A 1 289 ? 11.645 -13.146 -21.797 1.00 89.62 289 LYS A CA 1
ATOM 2357 C C . LYS A 1 289 ? 11.204 -12.718 -20.404 1.00 89.62 289 LYS A C 1
ATOM 2359 O O . LYS A 1 289 ? 11.670 -11.709 -19.885 1.00 89.62 289 LYS A O 1
ATOM 2364 N N . LYS A 1 290 ? 10.304 -13.481 -19.783 1.00 89.69 290 LYS A N 1
ATOM 2365 C CA . LYS A 1 290 ? 9.893 -13.239 -18.395 1.00 89.69 290 LYS A CA 1
ATOM 2366 C C . LYS A 1 290 ? 10.807 -13.989 -17.437 1.00 89.69 290 LYS A C 1
ATOM 2368 O O . LYS A 1 290 ? 11.077 -15.169 -17.649 1.00 89.69 290 LYS A O 1
ATOM 2373 N N . LYS A 1 291 ? 11.218 -13.329 -16.358 1.00 91.12 291 LYS A N 1
ATOM 2374 C CA . LYS A 1 291 ? 11.950 -13.953 -15.253 1.00 91.12 291 LYS A CA 1
ATOM 2375 C C . LYS A 1 291 ? 11.423 -13.477 -13.899 1.00 91.12 291 LYS A C 1
ATOM 2377 O O . LYS A 1 291 ? 10.916 -12.356 -13.814 1.00 91.12 291 LYS A O 1
ATOM 2382 N N . PRO A 1 292 ? 11.533 -14.286 -12.834 1.00 93.00 292 PRO A N 1
ATOM 2383 C CA . PRO A 1 292 ? 11.224 -13.833 -11.485 1.00 93.00 292 PRO A CA 1
ATOM 2384 C C . PRO A 1 292 ? 12.030 -12.597 -11.092 1.00 93.00 292 PRO A C 1
ATOM 2386 O O . PRO A 1 292 ? 13.238 -12.531 -11.321 1.00 93.00 292 PRO A O 1
ATOM 2389 N N . GLN A 1 293 ? 11.370 -11.626 -10.467 1.00 93.44 293 GLN A N 1
ATOM 2390 C CA . GLN A 1 293 ? 12.060 -10.510 -9.839 1.00 93.44 293 GLN A CA 1
ATOM 2391 C C . GLN A 1 293 ? 12.724 -10.989 -8.549 1.00 93.44 293 GLN A C 1
ATOM 2393 O O . GLN A 1 293 ? 12.043 -11.434 -7.620 1.00 93.44 293 GLN A O 1
ATOM 2398 N N . THR A 1 294 ? 14.043 -10.864 -8.486 1.00 93.31 294 THR A N 1
ATOM 2399 C CA . THR A 1 294 ? 14.849 -11.180 -7.307 1.00 93.31 294 THR A CA 1
ATOM 2400 C C . THR A 1 294 ? 15.287 -9.914 -6.585 1.00 93.31 294 THR A C 1
ATOM 2402 O O . THR A 1 294 ? 15.399 -8.850 -7.194 1.00 93.31 294 THR A O 1
ATOM 2405 N N . ALA A 1 295 ? 15.546 -10.044 -5.291 1.00 94.25 295 ALA A N 1
ATOM 2406 C CA . ALA A 1 295 ? 16.210 -9.038 -4.473 1.00 94.25 295 ALA A CA 1
ATOM 2407 C C . ALA A 1 295 ? 17.019 -9.709 -3.358 1.00 94.25 295 ALA A C 1
ATOM 2409 O O . ALA A 1 295 ? 16.938 -10.926 -3.179 1.00 94.25 295 ALA A O 1
ATOM 2410 N N . THR A 1 296 ? 17.749 -8.921 -2.580 1.00 93.56 296 THR A N 1
ATOM 2411 C CA . THR A 1 296 ? 18.502 -9.374 -1.413 1.00 93.56 296 THR A CA 1
ATOM 2412 C C . THR A 1 296 ? 17.798 -8.971 -0.123 1.00 93.56 296 THR A C 1
ATOM 2414 O O . THR A 1 296 ? 17.334 -7.842 0.058 1.00 93.56 296 THR A O 1
ATOM 2417 N N . TRP A 1 297 ? 17.748 -9.898 0.829 1.00 89.00 297 TRP A N 1
ATOM 2418 C CA . TRP A 1 297 ? 17.329 -9.624 2.194 1.00 89.00 297 TRP A CA 1
ATOM 2419 C C . TRP A 1 297 ? 18.228 -10.348 3.188 1.00 89.00 297 TRP A C 1
ATOM 2421 O O . TRP A 1 297 ? 18.378 -11.563 3.118 1.00 89.00 297 TRP A O 1
ATOM 2431 N N . GLN A 1 298 ? 18.829 -9.595 4.118 1.00 87.75 298 GLN A N 1
ATOM 2432 C CA . GLN A 1 298 ? 19.792 -10.129 5.096 1.00 87.75 298 GLN A CA 1
ATOM 2433 C C . GLN A 1 298 ? 20.904 -10.964 4.430 1.00 87.75 298 GLN A C 1
ATOM 2435 O O . GLN A 1 298 ? 21.243 -12.050 4.892 1.00 87.75 298 GLN A O 1
ATOM 2440 N N . GLY A 1 299 ? 21.416 -10.485 3.290 1.00 90.31 299 GLY A N 1
ATOM 2441 C CA . GLY A 1 299 ? 22.444 -11.177 2.507 1.00 90.31 299 GLY A CA 1
ATOM 2442 C C . GLY A 1 299 ? 21.964 -12.419 1.746 1.00 90.31 299 GLY A C 1
ATOM 2443 O O . GLY A 1 299 ? 22.782 -13.098 1.137 1.00 90.31 299 GLY A O 1
ATOM 2444 N N . LYS A 1 300 ? 20.663 -12.739 1.758 1.00 93.69 300 LYS A N 1
ATOM 2445 C CA . LYS A 1 300 ? 20.097 -13.916 1.081 1.00 93.69 300 LYS A CA 1
ATOM 2446 C C . LYS A 1 300 ? 19.170 -13.513 -0.067 1.00 93.69 300 LYS A C 1
ATOM 2448 O O . LYS A 1 300 ? 18.421 -12.543 0.078 1.00 93.69 300 LYS A O 1
ATOM 2453 N N . PRO A 1 301 ? 19.160 -14.260 -1.184 1.00 95.88 301 PRO A N 1
ATOM 2454 C CA . PRO A 1 301 ? 18.277 -13.965 -2.300 1.00 95.88 301 PRO A CA 1
ATOM 2455 C C . PRO A 1 301 ? 16.818 -14.290 -1.948 1.00 95.88 301 PRO A C 1
ATOM 2457 O O . PRO A 1 301 ? 16.502 -15.329 -1.356 1.00 95.88 301 PRO A O 1
ATOM 2460 N N . VAL A 1 302 ? 15.913 -13.401 -2.349 1.00 95.75 302 VAL A N 1
ATOM 2461 C CA . VAL A 1 302 ? 14.462 -13.537 -2.201 1.00 95.75 302 VAL A CA 1
ATOM 2462 C C . VAL A 1 302 ? 13.764 -13.312 -3.541 1.00 95.75 302 VAL A C 1
ATOM 2464 O O . VAL A 1 302 ? 14.188 -12.475 -4.338 1.00 95.75 302 VAL A O 1
ATOM 2467 N N . TYR A 1 303 ? 12.663 -14.023 -3.779 1.00 95.75 303 TYR A N 1
ATOM 2468 C CA . TYR A 1 303 ? 11.743 -13.727 -4.873 1.00 95.75 303 TYR A CA 1
ATOM 2469 C C . TYR A 1 303 ? 10.657 -12.758 -4.421 1.00 95.75 303 TYR A C 1
ATOM 2471 O O . TYR A 1 303 ? 10.073 -12.925 -3.350 1.00 95.75 303 TYR A O 1
ATOM 2479 N N . SER A 1 304 ? 10.335 -11.778 -5.264 1.00 94.25 304 SER A N 1
ATOM 2480 C CA . SER A 1 304 ? 9.161 -10.929 -5.069 1.00 94.25 304 SER A CA 1
ATOM 2481 C C . SER A 1 304 ? 7.892 -11.697 -5.429 1.00 94.25 304 SER A C 1
ATOM 2483 O O . SER A 1 304 ? 7.797 -12.277 -6.509 1.00 94.25 304 SER A O 1
ATOM 2485 N N . LEU A 1 305 ? 6.891 -11.666 -4.553 1.00 93.88 305 LEU A N 1
ATOM 2486 C CA . LEU A 1 305 ? 5.559 -12.182 -4.845 1.00 93.88 305 LEU A CA 1
ATOM 2487 C C . LEU A 1 305 ? 4.770 -11.164 -5.666 1.00 93.88 305 LEU A C 1
ATOM 2489 O O . LEU A 1 305 ? 4.871 -9.952 -5.456 1.00 93.88 305 LEU A O 1
ATOM 2493 N N . ASN A 1 306 ? 3.934 -11.652 -6.579 1.00 92.50 306 ASN A N 1
ATOM 2494 C CA . ASN A 1 306 ? 3.000 -10.772 -7.265 1.00 92.50 306 ASN A CA 1
ATOM 2495 C C . ASN A 1 306 ? 1.880 -10.299 -6.334 1.00 92.50 306 ASN A C 1
ATOM 2497 O O . ASN A 1 306 ? 1.603 -10.877 -5.278 1.00 92.50 306 ASN A O 1
ATOM 2501 N N . ALA A 1 307 ? 1.216 -9.223 -6.748 1.00 92.88 307 ALA A N 1
ATOM 2502 C CA . ALA A 1 307 ? 0.222 -8.562 -5.920 1.00 92.88 307 ALA A CA 1
ATOM 2503 C C . ALA A 1 307 ? -0.989 -9.451 -5.539 1.00 92.88 307 ALA A C 1
ATOM 2505 O O . ALA A 1 307 ? -1.393 -9.383 -4.376 1.00 92.88 307 ALA A O 1
ATOM 2506 N N . PRO A 1 308 ? -1.533 -10.324 -6.416 1.00 94.62 308 PRO A N 1
ATOM 2507 C CA . PRO A 1 308 ? -2.563 -11.290 -6.020 1.00 94.62 308 PRO A CA 1
ATOM 2508 C C . PRO A 1 308 ? -2.102 -12.234 -4.900 1.00 94.62 308 PRO A C 1
ATOM 2510 O O . PRO A 1 308 ? -2.778 -12.383 -3.884 1.00 94.62 308 PRO A O 1
ATOM 2513 N N . THR A 1 309 ? -0.908 -12.818 -5.024 1.00 95.00 309 THR A N 1
ATOM 2514 C CA . THR A 1 309 ? -0.370 -13.740 -4.009 1.00 95.00 309 THR A CA 1
ATOM 2515 C C . THR A 1 309 ? -0.089 -13.024 -2.693 1.00 95.00 309 THR A C 1
ATOM 2517 O O . THR A 1 309 ? -0.480 -13.499 -1.628 1.00 95.00 309 THR A O 1
ATOM 2520 N N . ALA A 1 310 ? 0.518 -11.837 -2.750 1.00 95.44 310 ALA A N 1
ATOM 2521 C CA . ALA A 1 310 ? 0.720 -11.007 -1.570 1.00 95.44 310 ALA A CA 1
ATOM 2522 C C . ALA A 1 310 ? -0.615 -10.634 -0.896 1.00 95.44 310 ALA A C 1
ATOM 2524 O O . ALA A 1 310 ? -0.708 -10.694 0.326 1.00 95.44 310 ALA A O 1
ATOM 2525 N N . THR A 1 311 ? -1.671 -10.335 -1.662 1.00 97.06 311 THR A N 1
ATOM 2526 C CA . THR A 1 311 ? -3.005 -10.039 -1.104 1.00 97.06 311 THR A CA 1
ATOM 2527 C C . THR A 1 311 ? -3.635 -11.258 -0.434 1.00 97.06 311 THR A C 1
ATOM 2529 O O . THR A 1 311 ? -4.204 -11.133 0.648 1.00 97.06 311 THR A O 1
ATOM 2532 N N . ALA A 1 312 ? -3.485 -12.453 -1.010 1.00 96.94 312 ALA A N 1
ATOM 2533 C CA . ALA A 1 312 ? -3.926 -13.683 -0.355 1.00 96.94 312 ALA A CA 1
ATOM 2534 C C . ALA A 1 312 ? -3.232 -13.881 1.006 1.00 96.94 312 ALA A C 1
ATOM 2536 O O . ALA A 1 312 ? -3.894 -14.200 1.995 1.00 96.94 312 ALA A O 1
ATOM 2537 N N . ARG A 1 313 ? -1.925 -13.592 1.095 1.00 95.81 313 ARG A N 1
ATOM 2538 C CA . ARG A 1 313 ? -1.177 -13.617 2.366 1.00 95.81 313 ARG A CA 1
ATOM 2539 C C . ARG A 1 313 ? -1.642 -12.539 3.350 1.00 95.81 313 ARG A C 1
ATOM 2541 O O . ARG A 1 313 ? -1.692 -12.816 4.547 1.00 95.81 313 ARG A O 1
ATOM 2548 N N . ILE A 1 314 ? -2.038 -11.351 2.875 1.00 97.06 314 ILE A N 1
ATOM 2549 C CA . ILE A 1 314 ? -2.675 -10.323 3.722 1.00 97.06 314 ILE A CA 1
ATOM 2550 C C . ILE A 1 314 ? -3.942 -10.897 4.357 1.00 97.06 314 ILE A C 1
ATOM 2552 O O . ILE A 1 314 ? -4.088 -10.836 5.574 1.00 97.06 314 ILE A O 1
ATOM 2556 N N . ILE A 1 315 ? -4.828 -11.502 3.561 1.00 98.19 315 ILE A N 1
ATOM 2557 C CA . ILE A 1 315 ? -6.083 -12.092 4.052 1.00 98.19 315 ILE A CA 1
ATOM 2558 C C . ILE A 1 315 ? -5.805 -13.183 5.091 1.00 98.19 315 ILE A C 1
ATOM 2560 O O . ILE A 1 315 ? -6.439 -13.199 6.144 1.00 98.19 315 ILE A O 1
ATOM 2564 N N . GLN A 1 316 ? -4.826 -14.053 4.836 1.00 97.31 316 GLN A N 1
ATOM 2565 C CA . GLN A 1 316 ? -4.395 -15.081 5.788 1.00 97.31 316 GLN A CA 1
ATOM 2566 C C . GLN A 1 316 ? -3.912 -14.478 7.112 1.00 97.31 316 GLN A C 1
ATOM 2568 O O . GLN A 1 316 ? -4.308 -14.947 8.178 1.00 97.31 316 GLN A O 1
ATOM 2573 N N . LYS A 1 317 ? -3.098 -13.416 7.066 1.00 96.44 317 LYS A N 1
ATOM 2574 C CA . LYS A 1 317 ? -2.609 -12.736 8.273 1.00 96.44 317 LYS A CA 1
ATOM 2575 C C . LYS A 1 317 ? -3.709 -12.007 9.035 1.00 96.44 317 LYS A C 1
ATOM 2577 O O . LYS A 1 317 ? -3.713 -12.070 10.261 1.00 96.44 317 LYS A O 1
ATOM 2582 N N . LEU A 1 318 ? -4.637 -11.359 8.332 1.00 96.75 318 LEU A N 1
ATOM 2583 C CA . LEU A 1 318 ? -5.801 -10.723 8.946 1.00 96.75 318 LEU A CA 1
ATOM 2584 C C . LEU A 1 318 ? -6.669 -11.760 9.659 1.00 96.75 318 LEU A C 1
ATOM 2586 O O . LEU A 1 318 ? -6.982 -11.575 10.830 1.00 96.75 318 LEU A O 1
ATOM 2590 N N . ALA A 1 319 ? -6.994 -12.873 8.995 1.00 96.69 319 ALA A N 1
ATOM 2591 C CA . ALA A 1 319 ? -7.778 -13.942 9.605 1.00 96.69 319 ALA A CA 1
ATOM 2592 C C . ALA A 1 319 ? -7.089 -14.503 10.859 1.00 96.69 319 ALA A C 1
ATOM 2594 O O . ALA A 1 319 ? -7.711 -14.527 11.909 1.00 96.69 319 ALA A O 1
ATOM 2595 N N . ALA A 1 320 ? -5.800 -14.850 10.784 1.00 95.25 320 ALA A N 1
ATOM 2596 C CA . ALA A 1 320 ? -5.043 -15.389 11.922 1.00 95.25 320 ALA A CA 1
ATOM 2597 C C . ALA A 1 320 ? -4.845 -14.402 13.090 1.00 95.25 320 ALA A C 1
ATOM 2599 O O . ALA A 1 320 ? -4.380 -14.789 14.152 1.00 95.25 320 ALA A O 1
ATOM 2600 N N . THR A 1 321 ? -5.104 -13.112 12.871 1.00 92.44 321 THR A N 1
ATOM 2601 C CA . THR A 1 321 ? -5.047 -12.086 13.923 1.00 92.44 321 THR A CA 1
ATOM 2602 C C . THR A 1 321 ? -6.419 -11.855 14.558 1.00 92.44 321 THR A C 1
ATOM 2604 O O . THR A 1 321 ? -6.513 -11.412 15.699 1.00 92.44 321 THR A O 1
ATOM 2607 N N . ILE A 1 322 ? -7.495 -12.103 13.807 1.00 91.94 322 ILE A N 1
ATOM 2608 C CA . ILE A 1 322 ? -8.871 -11.858 14.249 1.00 91.94 322 ILE A CA 1
ATOM 2609 C C . ILE A 1 322 ? -9.448 -13.071 14.992 1.00 91.94 322 ILE A C 1
ATOM 2611 O O . ILE A 1 322 ? -10.201 -12.859 15.948 1.00 91.94 322 ILE A O 1
ATOM 2615 N N . PHE A 1 323 ? -9.103 -14.291 14.561 1.00 90.81 323 PHE A N 1
ATOM 2616 C CA . PHE A 1 323 ? -9.558 -15.578 15.106 1.00 90.81 323 PHE A CA 1
ATOM 2617 C C . PHE A 1 323 ? -8.372 -16.416 15.567 1.00 90.81 323 PHE A C 1
ATOM 2619 O O . PHE A 1 323 ? -8.547 -17.136 16.568 1.00 90.81 323 PHE A O 1
#

pLDDT: mean 90.31, std 7.21, range [43.44, 98.31]